Protein 3L0A (pdb70)

Solvent-accessible surface area: 15229 Å² total

CATH classification: 3.90.320.10

Secondary structure (DSSP, 8-state):
----TTTTTSHHHHHH--HHHHHHHH--TT---TTT--TTTTS--PPP-HHHHHHHHHHHHHHT-HHHHHHH-GGGB-TTSSBPHHHHHHHHHHHHHHT-S------EES---EEETTEEE----EEETTTEEEEEE---SS--EEETTTEEE-HHHHTTHHHHHHHHHHHHHHHHS----EEEEEE--SSS--EEEEEE-HHHHHHHH-----HHHHHHTTSSPPP--S-SHHHHHH----S------STT-

Nearest PDB structures (foldseek):
  3l0a-assembly1_A  TM=1.003E+00  e=9.470E-47  Agathobacter rectalis ATCC 33656
  3h4r-assembly1_A  TM=6.879E-01  e=2.471E-06  Escherichia coli K-12
  6y0c-assembly1_A  TM=1.688E-01  e=2.407E+00  Influenza C virus (C/Johannesburg/1/66)
  7vm2-assembly1_C  TM=2.688E-01  e=4.372E+00  Rattus norvegicus

Sequence (253 aa):
GQLTSEENYYSQEANKEYSVSGYKDFAGTYGKPCEFYGEKLNGRWEDEKSTALLVGSYVDSYFEGSLDQFKKDNPEIFTQKGEELKANFKQAEEIIARIERDEYFKYSGQKQVITGEELFGAKWKIKDSYIPGVAIVDLKVASITDLKWVKDIGYLDFVRYWGYDIQGAVYQEIVRQNTGEKLPFFIAGATKQTEPDIRIIHVTDNYLQEALHVENPRILRRVKNGEVEPDRCELCDCCRHNRVLKKPISIDLTAGI

InterPro domains:
  IPR011604 PD-(D/E)XK endonuclease-like domain superfamily [G3DSA:3.90.320.10] (1-265)
  IPR024432 Putative exodeoxyribonuclease 8, PDDEXK-like domain [PF12684] (19-249)

Organism: Agathobacter rectalis (strain ATCC 33656 / DSM 3377 / JCM 17463 / KCTC 5835 / VPI 0990) (NCBI:txid515619)

Foldseek 3Di:
DDDDPVPCPPLVVVLQAELVLLCQQVNFLVGYFLVSNVVSVVNDDDDDDLQVLLVVCLLCVVLVNNVVSCVVCVVQADPVGHGDVSNVLSVVQVVLCVVDPVLVLPADAFDKWADPLHHIYMDTGHDHPQEEDEAEHEADQPDWDQGPPPGTDGPCRRRVVLQVQLVVQVRCCVVPVHRYWYWYFYWYSPPNIDTDIDTDDVVSNVVNSVSNPVVSVCSSVVNDPIGGPCPDPVNVVPDDDDDDDDVVVPPPD

B-factor: mean 26.64, std 9.28, range [2.0, 103.25]

Structure (mmCIF, N/CA/C/O backbone):
data_3L0A
#
_entry.id   3L0A
#
_cell.length_a   88.248
_cell.length_b   88.248
_cell.length_c   69.350
_cell.angle_alpha   90.000
_cell.angle_beta   90.000
_cell.angle_gamma   120.000
#
_symmetry.space_group_name_H-M   'P 63'
#
loop_
_entity.id
_entity.type
_entity.pdbx_description
1 polymer 'Putative exonuclease'
2 non-polymer 'ZINC ION'
3 non-polymer 2-AMINO-2-HYDROXYMETHYL-PROPANE-1,3-DIOL
4 non-polymer 2-{2-[2-(2-{2-[2-(2-ETHOXY-ETHOXY)-ETHOXY]-ETHOXY}-ETHOXY)-ETHOXY]-ETHOXY}-ETHANOL
5 water water
#
loop_
_atom_site.group_PDB
_atom_site.id
_atom_site.type_symbol
_atom_site.label_atom_id
_atom_site.label_alt_id
_atom_site.label_comp_id
_atom_site.label_asym_id
_atom_site.label_entity_id
_atom_site.label_seq_id
_atom_site.pdbx_PDB_ins_code
_atom_site.Cartn_x
_atom_site.Cartn_y
_atom_site.Cartn_z
_atom_site.occupancy
_atom_site.B_iso_or_equiv
_atom_site.auth_seq_id
_atom_site.auth_comp_id
_atom_site.auth_asym_id
_atom_site.auth_atom_id
_atom_site.pdbx_PDB_model_num
ATOM 1 N N . GLY A 1 1 ? 10.835 2.703 39.396 1.00 36.64 0 GLY A N 1
ATOM 2 C CA . GLY A 1 1 ? 11.241 4.132 39.581 1.00 36.98 0 GLY A CA 1
ATOM 3 C C . GLY A 1 1 ? 11.513 4.836 38.257 1.00 36.83 0 GLY A C 1
ATOM 4 O O . GLY A 1 1 ? 12.399 4.417 37.500 1.00 37.07 0 GLY A O 1
ATOM 13 N N . GLN A 1 3 ? 12.846 7.178 35.386 1.00 35.11 2 GLN A N 1
ATOM 14 C CA . GLN A 1 3 ? 14.128 7.851 35.142 1.00 34.78 2 GLN A CA 1
ATOM 15 C C . GLN A 1 3 ? 13.814 9.245 34.621 1.00 34.23 2 GLN A C 1
ATOM 16 O O . GLN A 1 3 ? 13.258 9.384 33.527 1.00 35.08 2 GLN A O 1
ATOM 18 N N . LEU A 1 4 ? 14.113 10.285 35.398 1.00 32.98 3 LEU A N 1
ATOM 19 C CA . LEU A 1 4 ? 13.725 11.633 34.981 1.00 31.71 3 LEU A CA 1
ATOM 20 C C . LEU A 1 4 ? 14.730 12.215 33.993 1.00 31.78 3 LEU A C 1
ATOM 21 O O . LEU A 1 4 ? 15.934 11.960 34.077 1.00 31.22 3 LEU A O 1
ATOM 26 N N . THR A 1 5 ? 14.211 13.045 33.092 1.00 31.98 4 THR A N 1
ATOM 27 C CA . THR A 1 5 ? 15.019 13.762 32.099 1.00 31.90 4 THR A CA 1
ATOM 28 C C . THR A 1 5 ? 14.616 15.235 31.992 1.00 31.64 4 THR A C 1
ATOM 29 O O . THR A 1 5 ? 13.564 15.660 32.490 1.00 31.23 4 THR A O 1
ATOM 33 N N . SER A 1 6 ? 15.460 16.005 31.320 1.00 31.28 5 SER A N 1
ATOM 34 C CA . SER A 1 6 ? 15.138 17.374 30.992 1.00 31.47 5 SER A CA 1
ATOM 35 C C . SER A 1 6 ? 13.791 17.488 30.288 1.00 30.49 5 SER A C 1
ATOM 36 O O . SER A 1 6 ? 13.054 18.414 30.571 1.00 30.44 5 SER A O 1
ATOM 39 N N . GLU A 1 7 ? 13.484 16.550 29.383 1.00 29.88 6 GLU A N 1
ATOM 40 C CA A GLU A 1 7 ? 12.265 16.626 28.564 0.50 29.44 6 GLU A CA 1
ATOM 41 C CA B GLU A 1 7 ? 12.276 16.645 28.566 0.50 29.55 6 GLU A CA 1
ATOM 42 C C . GLU A 1 7 ? 11.039 16.373 29.429 1.00 29.18 6 GLU A C 1
ATOM 43 O O . GLU A 1 7 ? 10.000 17.039 29.254 1.00 29.34 6 GLU A O 1
ATOM 54 N N . ASN A 1 8 ? 11.169 15.435 30.376 1.00 28.21 7 ASN A N 1
ATOM 55 C CA . ASN A 1 8 ? 10.037 14.952 31.198 1.00 27.65 7 ASN A CA 1
ATOM 56 C C . ASN A 1 8 ? 9.950 15.377 32.688 1.00 27.01 7 ASN A C 1
ATOM 57 O O . ASN A 1 8 ? 9.026 14.953 33.400 1.00 26.30 7 ASN A O 1
ATOM 62 N N . TYR A 1 9 ? 10.894 16.199 33.152 1.00 26.28 8 TYR A N 1
ATOM 63 C CA . TYR A 1 9 ? 10.959 16.602 34.568 1.00 25.57 8 TYR A CA 1
ATOM 64 C C . TYR A 1 9 ? 9.648 17.189 35.095 1.00 25.85 8 TYR A C 1
ATOM 65 O O . TYR A 1 9 ? 9.251 16.913 36.227 1.00 25.56 8 TYR A O 1
ATOM 74 N N . TYR A 1 10 ? 9.007 18.012 34.274 1.00 26.05 9 TYR A N 1
ATOM 75 C CA . TYR A 1 10 ? 7.800 18.736 34.678 1.00 26.42 9 TYR A CA 1
ATOM 76 C C . TYR A 1 10 ? 6.535 17.996 34.239 1.00 27.17 9 TYR A C 1
ATOM 77 O O . TYR A 1 10 ? 5.439 18.518 34.383 1.00 26.96 9 TYR A O 1
ATOM 86 N N . SER A 1 11 ? 6.675 16.759 33.758 1.00 27.90 10 SER A N 1
ATOM 87 C CA . SER A 1 11 ? 5.536 16.028 33.221 1.00 28.24 10 SER A CA 1
ATOM 88 C C . SER A 1 11 ? 4.534 15.704 34.310 1.00 28.85 10 SER A C 1
ATOM 89 O O . SER A 1 11 ? 4.868 15.699 35.489 1.00 28.22 10 SER A O 1
ATOM 92 N N . GLN A 1 12 ? 3.295 15.451 33.896 1.00 30.02 11 GLN A N 1
ATOM 93 C CA . GLN A 1 12 ? 2.226 15.041 34.818 1.00 30.99 11 GLN A CA 1
ATOM 94 C C . GLN A 1 12 ? 2.616 13.813 35.615 1.00 31.10 11 GLN A C 1
ATOM 95 O O . GLN A 1 12 ? 2.423 13.805 36.827 1.00 30.63 11 GLN A O 1
ATOM 101 N N . GLU A 1 13 ? 3.163 12.799 34.929 1.00 31.71 12 GLU A N 1
ATOM 102 C CA . GLU A 1 13 ? 3.648 11.566 35.587 1.00 32.89 12 GLU A CA 1
ATOM 103 C C . GLU A 1 13 ? 4.926 11.788 36.389 1.00 32.53 12 GLU A C 1
ATOM 104 O O . GLU A 1 13 ? 5.148 11.093 37.374 1.00 33.06 12 GLU A O 1
ATOM 110 N N . ALA A 1 14 ? 5.765 12.740 35.994 1.00 31.98 13 ALA A N 1
ATOM 111 C CA . ALA A 1 14 ? 6.918 13.071 36.832 1.00 31.62 13 ALA A CA 1
ATOM 112 C C . ALA A 1 14 ? 6.429 13.660 38.175 1.00 31.17 13 ALA A C 1
ATOM 113 O O . ALA A 1 14 ? 6.994 13.372 39.234 1.00 31.39 13 ALA A O 1
ATOM 115 N N . ASN A 1 15 ? 5.351 14.434 38.137 1.00 30.77 14 ASN A N 1
ATOM 116 C CA . ASN A 1 15 ? 4.840 15.111 39.342 1.00 30.76 14 ASN A CA 1
ATOM 117 C C . ASN A 1 15 ? 3.989 14.264 40.261 1.00 30.38 14 ASN A C 1
ATOM 118 O O . ASN A 1 15 ? 3.843 14.612 41.427 1.00 30.42 14 ASN A O 1
ATOM 123 N N . LYS A 1 16 ? 3.414 13.183 39.742 1.00 30.22 15 LYS A N 1
ATOM 124 C CA . LYS A 1 16 ? 2.682 12.242 40.569 1.00 30.23 15 LYS A CA 1
ATOM 125 C C . LYS A 1 16 ? 3.664 11.392 41.368 1.00 29.67 15 LYS A C 1
ATOM 126 O O . LYS A 1 16 ? 3.478 11.190 42.564 1.00 30.09 15 LYS A O 1
ATOM 132 N N . GLU A 1 17 ? 4.718 10.914 40.713 1.00 28.98 16 GLU A N 1
ATOM 133 C CA . GLU A 1 17 ? 5.736 10.063 41.369 1.00 28.57 16 GLU A CA 1
ATOM 134 C C . GLU A 1 17 ? 6.692 10.841 42.315 1.00 27.15 16 GLU A C 1
ATOM 135 O O . GLU A 1 17 ? 7.213 10.285 43.285 1.00 26.90 16 GLU A O 1
ATOM 141 N N . TYR A 1 18 ? 6.918 12.120 42.049 1.00 25.80 17 TYR A N 1
ATOM 142 C CA . TYR A 1 18 ? 7.878 12.867 42.837 1.00 24.78 17 TYR A CA 1
ATOM 143 C C . TYR A 1 18 ? 7.292 14.156 43.422 1.00 24.24 17 TYR A C 1
ATOM 144 O O . TYR A 1 18 ? 6.840 15.016 42.674 1.00 24.07 17 TYR A O 1
ATOM 161 N N . SER A 1 20 ? 7.944 17.815 44.916 1.00 21.61 19 SER A N 1
ATOM 162 C CA . SER A 1 20 ? 8.931 18.768 44.511 1.00 22.15 19 SER A CA 1
ATOM 163 C C . SER A 1 20 ? 8.759 19.998 45.373 1.00 22.11 19 SER A C 1
ATOM 164 O O . SER A 1 20 ? 7.738 20.156 46.064 1.00 22.01 19 SER A O 1
ATOM 167 N N . VAL A 1 21 ? 9.753 20.874 45.348 1.00 21.70 20 VAL A N 1
ATOM 168 C CA . VAL A 1 21 ? 9.638 22.081 46.137 1.00 22.25 20 VAL A CA 1
ATOM 169 C C . VAL A 1 21 ? 8.409 22.849 45.682 1.00 22.56 20 VAL A C 1
ATOM 170 O O . VAL A 1 21 ? 7.684 23.408 46.498 1.00 23.54 20 VAL A O 1
ATOM 174 N N . SER A 1 22 ? 8.195 22.887 44.366 1.00 23.41 21 SER A N 1
ATOM 175 C CA . SER A 1 22 ? 7.048 23.612 43.791 1.00 24.41 21 SER A CA 1
ATOM 176 C C . SER A 1 22 ? 5.742 22.924 44.159 1.00 23.85 21 SER A C 1
ATOM 177 O O . SER A 1 22 ? 4.824 23.586 44.602 1.00 24.02 21 SER A O 1
ATOM 180 N N . GLY A 1 23 ? 5.675 21.607 43.992 1.00 24.65 22 GLY A N 1
ATOM 181 C CA . GLY A 1 23 ? 4.554 20.802 44.530 1.00 25.20 22 GLY A CA 1
ATOM 182 C C . GLY A 1 23 ? 4.186 21.092 45.986 1.00 25.33 22 GLY A C 1
ATOM 183 O O . GLY A 1 23 ? 3.022 21.255 46.337 1.00 25.99 22 GLY A O 1
ATOM 184 N N . TYR A 1 24 ? 5.181 21.141 46.845 1.00 25.67 23 TYR A N 1
ATOM 185 C CA . TYR A 1 24 ? 4.936 21.343 48.249 1.00 26.07 23 TYR A CA 1
ATOM 186 C C . TYR A 1 24 ? 4.264 22.682 48.486 1.00 27.36 23 TYR A C 1
ATOM 187 O O . TYR A 1 24 ? 3.259 22.748 49.173 1.00 28.24 23 TYR A O 1
ATOM 196 N N . LYS A 1 25 ? 4.827 23.752 47.915 1.00 27.70 24 LYS A N 1
ATOM 197 C CA . LYS A 1 25 ? 4.271 25.074 48.077 1.00 27.82 24 LYS A CA 1
ATOM 198 C C . LYS A 1 25 ? 2.806 25.191 47.570 1.00 27.98 24 LYS A C 1
ATOM 199 O O . LYS A 1 25 ? 2.014 25.928 48.170 1.00 26.99 24 LYS A O 1
ATOM 205 N N . ASP A 1 26 ? 2.444 24.477 46.493 1.00 27.85 25 ASP A N 1
ATOM 206 C CA . ASP A 1 26 ? 1.039 24.465 46.024 1.00 28.06 25 ASP A CA 1
ATOM 207 C C . ASP A 1 26 ? 0.134 24.122 47.213 1.00 27.92 25 ASP A C 1
ATOM 208 O O . ASP A 1 26 ? -0.822 24.848 47.539 1.00 26.63 25 ASP A O 1
ATOM 213 N N . PHE A 1 27 ? 0.486 23.043 47.905 1.00 27.64 26 PHE A N 1
ATOM 214 C CA . PHE A 1 27 ? -0.255 22.648 49.080 1.00 28.03 26 PHE A CA 1
ATOM 215 C C . PHE A 1 27 ? -0.007 23.550 50.270 1.00 28.68 26 PHE A C 1
ATOM 216 O O . PHE A 1 27 ? -0.976 24.023 50.867 1.00 29.89 26 PHE A O 1
ATOM 224 N N . ALA A 1 28 ? 1.254 23.837 50.601 1.00 28.64 27 ALA A N 1
ATOM 225 C CA . ALA A 1 28 ? 1.568 24.453 51.907 1.00 29.14 27 ALA A CA 1
ATOM 226 C C . ALA A 1 28 ? 1.672 25.969 51.917 1.00 29.76 27 ALA A C 1
ATOM 227 O O . ALA A 1 28 ? 1.523 26.588 52.982 1.00 30.39 27 ALA A O 1
ATOM 229 N N . GLY A 1 29 ? 1.936 26.570 50.758 1.00 30.10 28 GLY A N 1
ATOM 230 C CA . GLY A 1 29 ? 1.938 28.031 50.621 1.00 30.06 28 GLY A CA 1
ATOM 231 C C . GLY A 1 29 ? 3.198 28.688 51.193 1.00 30.72 28 GLY A C 1
ATOM 232 O O . GLY A 1 29 ? 4.085 28.037 51.758 1.00 30.36 28 GLY A O 1
ATOM 233 N N . THR A 1 30 ? 3.264 30.003 51.059 1.00 30.22 29 THR A N 1
ATOM 234 C CA . THR A 1 30 ? 4.357 30.762 51.618 1.00 29.24 29 THR A CA 1
ATOM 235 C C . THR A 1 30 ? 3.711 31.987 52.254 1.00 29.89 29 THR A C 1
ATOM 236 O O . THR A 1 30 ? 2.503 32.170 52.117 1.00 29.64 29 THR A O 1
ATOM 240 N N . TYR A 1 31 ? 4.497 32.807 52.946 1.00 29.65 30 TYR A N 1
ATOM 241 C CA . TYR A 1 31 ? 3.997 34.074 53.437 1.00 30.29 30 TYR A CA 1
ATOM 242 C C . TYR A 1 31 ? 3.388 34.903 52.327 1.00 30.30 30 TYR A C 1
ATOM 243 O O . TYR A 1 31 ? 2.464 35.625 52.577 1.00 30.84 30 TYR A O 1
ATOM 252 N N . GLY A 1 32 ? 3.883 34.782 51.102 1.00 31.08 31 GLY A N 1
ATOM 253 C CA . GLY A 1 32 ? 3.388 35.571 49.966 1.00 31.26 31 GLY A CA 1
ATOM 254 C C . GLY A 1 32 ? 2.215 35.022 49.175 1.00 31.92 31 GLY A C 1
ATOM 255 O O . GLY A 1 32 ? 1.727 35.676 48.255 1.00 30.69 31 GLY A O 1
ATOM 256 N N . LYS A 1 33 ? 1.790 33.804 49.493 1.00 33.49 32 LYS A N 1
ATOM 257 C CA . LYS A 1 33 ? 0.749 33.117 48.735 1.00 34.58 32 LYS A CA 1
ATOM 258 C C . LYS A 1 33 ? 0.039 32.087 49.644 1.00 34.57 32 LYS A C 1
ATOM 259 O O . LYS A 1 33 ? 0.675 31.182 50.154 1.00 34.39 32 LYS A O 1
ATOM 273 N N . PRO A 1 35 ? -1.928 28.931 51.124 1.00 31.40 34 PRO A N 1
ATOM 274 C CA . PRO A 1 35 ? -2.007 27.553 50.647 1.00 30.22 34 PRO A CA 1
ATOM 275 C C . PRO A 1 35 ? -3.385 27.281 50.008 1.00 29.21 34 PRO A C 1
ATOM 276 O O . PRO A 1 35 ? -4.372 27.961 50.344 1.00 28.33 34 PRO A O 1
ATOM 280 N N . CYS A 1 36 ? -3.434 26.307 49.098 1.00 27.58 35 CYS A N 1
ATOM 281 C CA . CYS A 1 36 ? -4.695 25.816 48.542 1.00 26.74 35 CYS A CA 1
ATOM 282 C C . CYS A 1 36 ? -4.521 24.387 48.053 1.00 25.17 35 CYS A C 1
ATOM 283 O O . CYS A 1 36 ? -3.903 24.144 47.008 1.00 23.87 35 CYS A O 1
ATOM 286 N N . GLU A 1 37 ? -5.087 23.451 48.807 1.00 24.09 36 GLU A N 1
ATOM 287 C C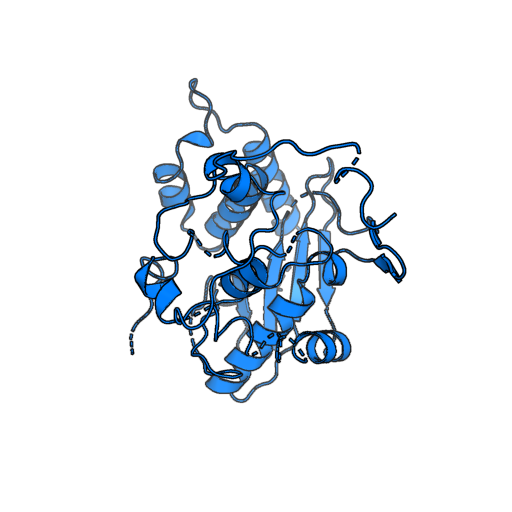A . GLU A 1 37 ? -4.933 22.011 48.535 1.00 23.51 36 GLU A CA 1
ATOM 288 C C . GLU A 1 37 ? -5.589 21.585 47.200 1.00 22.93 36 GLU A C 1
ATOM 289 O O . GLU A 1 37 ? -5.011 20.831 46.413 1.00 23.50 36 GLU A O 1
ATOM 295 N N . PHE A 1 38 ? -6.799 22.086 46.985 1.00 21.68 37 PHE A N 1
ATOM 296 C CA . PHE A 1 38 ? -7.565 21.899 45.766 1.00 21.43 37 PHE A CA 1
ATOM 297 C C . PHE A 1 38 ? -6.747 22.286 44.540 1.00 21.08 37 PHE A C 1
ATOM 298 O O . PHE A 1 38 ? -6.579 21.488 43.637 1.00 20.37 37 PHE A O 1
ATOM 306 N N . TYR A 1 39 ? -6.223 23.518 44.530 1.00 20.93 38 TYR A N 1
ATOM 307 C CA . TYR A 1 39 ? -5.355 23.979 43.452 1.00 20.81 38 TYR A CA 1
ATOM 308 C C . TYR A 1 39 ? -4.241 22.998 43.164 1.00 20.81 38 TYR A C 1
ATOM 309 O O . TYR A 1 39 ? -3.931 22.704 42.005 1.00 19.81 38 TYR A O 1
ATOM 318 N N . GLY A 1 40 ? -3.662 22.469 44.232 1.00 20.69 39 GLY A N 1
ATOM 319 C CA . GLY A 1 40 ? -2.595 21.514 44.109 1.00 20.77 39 GLY A CA 1
ATOM 320 C C . GLY A 1 40 ? -3.003 20.189 43.493 1.00 20.89 39 GLY A C 1
ATOM 321 O O . GLY A 1 40 ? -2.189 19.546 42.798 1.00 18.73 39 GLY A O 1
ATOM 330 N N . GLU A 1 42 ? -5.897 19.807 41.531 1.00 23.32 41 GLU A N 1
ATOM 331 C CA . GLU A 1 42 ? -6.267 20.102 40.155 1.00 24.18 41 GLU A CA 1
ATOM 332 C C . GLU A 1 42 ? -5.058 20.237 39.193 1.00 25.53 41 GLU A C 1
ATOM 333 O O . GLU A 1 42 ? -5.140 19.822 38.030 1.00 25.43 41 GLU A O 1
ATOM 339 N N . LYS A 1 43 ? -3.936 20.781 39.666 1.00 27.07 42 LYS A N 1
ATOM 340 C CA . LYS A 1 43 ? -2.691 20.809 38.860 1.00 28.34 42 LYS A CA 1
ATOM 341 C C . LYS A 1 43 ? -2.143 19.408 38.558 1.00 28.74 42 LYS A C 1
ATOM 342 O O . LYS A 1 43 ? -1.672 19.153 37.440 1.00 27.93 42 LYS A O 1
ATOM 348 N N . LEU A 1 44 ? -2.193 18.526 39.560 1.00 29.41 43 LEU A N 1
ATOM 349 C CA . LEU A 1 44 ? -1.752 17.139 39.424 1.00 30.48 43 LEU A CA 1
ATOM 350 C C . LEU A 1 44 ? -2.590 16.347 38.424 1.00 31.24 43 LEU A C 1
ATOM 351 O O . LEU A 1 44 ? -2.027 15.713 37.538 1.00 31.42 43 LEU A O 1
ATOM 356 N N . ASN A 1 45 ? -3.922 16.372 38.601 1.00 32.47 44 ASN A N 1
ATOM 357 C CA . ASN A 1 45 ? -4.906 15.763 37.667 1.00 33.56 44 ASN A CA 1
ATOM 358 C C . ASN A 1 45 ? -4.752 16.230 36.223 1.00 33.72 44 ASN A C 1
ATOM 359 O O . ASN A 1 45 ? -5.180 15.542 35.297 1.00 33.65 44 ASN A O 1
ATOM 364 N N . GLY A 1 46 ? -4.214 17.436 36.044 1.00 34.19 45 GLY A N 1
ATOM 365 C CA . GLY A 1 46 ? -4.175 18.077 34.731 1.00 34.63 45 GLY A CA 1
ATOM 366 C C . GLY A 1 46 ? -5.468 18.788 34.357 1.00 35.06 45 GLY A C 1
ATOM 367 O O . GLY A 1 46 ? -5.732 19.012 33.188 1.00 35.07 45 GLY A O 1
ATOM 368 N N . ARG A 1 47 ? -6.276 19.157 35.345 1.00 35.80 46 ARG A N 1
ATOM 369 C CA . ARG A 1 47 ? -7.542 19.852 35.075 1.00 36.72 46 ARG A CA 1
ATOM 370 C C . ARG A 1 47 ? -7.434 21.357 35.277 1.00 36.62 46 ARG A C 1
ATOM 371 O O . ARG A 1 47 ? -8.388 22.087 35.007 1.00 36.82 46 ARG A O 1
ATOM 379 N N . TRP A 1 48 ? -6.273 21.801 35.760 1.00 36.49 47 TRP A N 1
ATOM 380 C CA . TRP A 1 48 ? -5.944 23.205 35.872 1.00 36.43 47 TRP A CA 1
ATOM 381 C C . TRP A 1 48 ? -4.487 23.400 35.448 1.00 37.65 47 TRP A C 1
ATOM 382 O O . TRP A 1 48 ? -3.603 22.816 36.089 1.00 38.13 47 TRP A O 1
ATOM 393 N N . GLU A 1 49 ? -4.247 24.161 34.363 1.00 38.78 48 GLU A N 1
ATOM 394 C CA . GLU A 1 49 ? -2.893 24.692 34.020 1.00 40.14 48 GLU A CA 1
ATOM 395 C C . GLU A 1 49 ? -2.920 26.215 34.195 1.00 41.41 48 GLU A C 1
ATOM 396 O O . GLU A 1 49 ? -3.856 26.867 33.748 1.00 41.43 48 GLU A O 1
ATOM 398 N N . ASP A 1 50 ? -1.911 26.775 34.863 1.00 42.91 49 ASP A N 1
ATOM 399 C CA . ASP A 1 50 ? -1.831 28.222 35.081 1.00 44.32 49 ASP A CA 1
ATOM 400 C C . ASP A 1 50 ? -1.604 28.956 33.766 1.00 44.94 49 ASP A C 1
ATOM 401 O O . ASP A 1 50 ? -0.868 28.462 32.887 1.00 45.29 49 ASP A O 1
ATOM 406 N N . GLU A 1 51 ? -2.227 30.133 33.653 1.00 45.53 50 GLU A N 1
ATOM 407 C CA . GLU A 1 51 ? -1.847 31.137 32.642 1.00 45.43 50 GLU A CA 1
ATOM 408 C C . GLU A 1 51 ? -0.391 31.516 32.954 1.00 45.15 50 GLU A C 1
ATOM 409 O O . GLU A 1 51 ? -0.106 31.985 34.079 1.00 44.39 50 GLU A O 1
ATOM 411 N N . LYS A 1 52 ? 0.511 31.242 31.989 1.00 44.63 51 LYS A N 1
ATOM 412 C CA . LYS A 1 52 ? 1.964 31.523 32.118 1.00 44.24 51 LYS A CA 1
ATOM 413 C C . LYS A 1 52 ? 2.173 33.028 32.379 1.00 43.50 51 LYS A C 1
ATOM 414 O O . LYS A 1 52 ? 1.466 33.865 31.777 1.00 44.00 51 LYS A O 1
ATOM 416 N N . SER A 1 53 ? 3.067 33.361 33.314 1.00 42.12 52 SER A N 1
ATOM 417 C CA . SER A 1 53 ? 3.223 34.750 33.783 1.00 41.23 52 SER A CA 1
ATOM 418 C C . SER A 1 53 ? 4.473 35.432 33.236 1.00 40.14 52 SER A C 1
ATOM 419 O O . SER A 1 53 ? 5.480 34.764 33.059 1.00 41.01 52 SER A O 1
ATOM 422 N N . THR A 1 54 ? 4.405 36.747 33.009 1.00 38.60 53 THR A N 1
ATOM 423 C CA . THR A 1 54 ? 5.526 37.537 32.497 1.00 38.09 53 THR A CA 1
ATOM 424 C C . THR A 1 54 ? 6.771 37.304 33.364 1.00 37.08 53 THR A C 1
ATOM 425 O O . THR A 1 54 ? 7.837 37.060 32.833 1.00 37.16 53 THR A O 1
ATOM 429 N N . ALA A 1 55 ? 6.589 37.304 34.690 1.00 36.36 54 ALA A N 1
ATOM 430 C CA . ALA A 1 55 ? 7.675 37.157 35.659 1.00 35.72 54 ALA A CA 1
ATOM 431 C C . ALA A 1 55 ? 8.388 35.825 35.518 1.00 34.70 54 ALA A C 1
ATOM 432 O O . ALA A 1 55 ? 9.593 35.782 35.529 1.00 34.76 54 ALA A O 1
ATOM 434 N N . LEU A 1 56 ? 7.617 34.753 35.386 1.00 33.73 55 LEU A N 1
ATOM 435 C CA . LEU A 1 56 ? 8.150 33.391 35.255 1.00 33.29 55 LEU A CA 1
ATOM 436 C C . LEU A 1 56 ? 8.862 33.202 33.918 1.00 31.73 55 LEU A C 1
ATOM 437 O O . LEU A 1 56 ? 9.974 32.630 33.846 1.00 31.73 55 LEU A O 1
ATOM 442 N N . LEU A 1 57 ? 8.221 33.713 32.872 1.00 29.63 56 LEU A N 1
ATOM 443 C CA . LEU A 1 57 ? 8.792 33.693 31.555 1.00 28.25 56 LEU A CA 1
ATOM 444 C C . LEU A 1 57 ? 10.105 34.489 31.477 1.00 27.53 56 LEU A C 1
ATOM 445 O O . LEU A 1 57 ? 11.060 33.965 30.928 1.00 27.25 56 LEU A O 1
ATOM 450 N N . VAL A 1 58 ? 10.168 35.712 32.018 1.00 26.54 57 VAL A N 1
ATOM 451 C CA . VAL A 1 58 ? 11.464 36.385 32.116 1.00 26.71 57 VAL A CA 1
ATOM 452 C C . VAL A 1 58 ? 12.501 35.457 32.753 1.00 26.93 57 VAL A C 1
ATOM 453 O O . VAL A 1 58 ? 13.497 35.132 32.147 1.00 27.64 57 VAL A O 1
ATOM 457 N N . GLY A 1 59 ? 12.228 34.983 33.957 1.00 27.11 58 GLY A N 1
ATOM 458 C CA . GLY A 1 59 ? 13.114 34.077 34.654 1.00 26.29 58 GLY A CA 1
ATOM 459 C C . GLY A 1 59 ? 13.518 32.837 33.898 1.00 26.69 58 GLY A C 1
ATOM 460 O O . GLY A 1 59 ? 14.693 32.466 33.982 1.00 27.23 58 GLY A O 1
ATOM 461 N N . SER A 1 60 ? 12.603 32.174 33.177 1.00 26.75 59 SER A N 1
ATOM 462 C CA . SER A 1 60 ? 13.005 30.994 32.365 1.00 27.58 59 SER A CA 1
ATOM 463 C C . SER A 1 60 ? 13.896 31.383 31.129 1.00 27.31 59 SER A C 1
ATOM 464 O O . SER A 1 60 ? 14.736 30.574 30.636 1.00 26.43 59 SER A O 1
ATOM 467 N N . TYR A 1 61 ? 13.718 32.607 30.645 1.00 26.53 60 TYR A N 1
ATOM 468 C CA . TYR A 1 61 ? 14.467 33.085 29.488 1.00 25.99 60 TYR A CA 1
ATOM 469 C C . TYR A 1 61 ? 15.926 33.132 29.876 1.00 25.88 60 TYR A C 1
ATOM 470 O O . TYR A 1 61 ? 16.798 32.681 29.127 1.00 25.62 60 TYR A O 1
ATOM 479 N N . VAL A 1 62 ? 16.156 33.661 31.070 1.00 25.85 61 VAL A N 1
ATOM 480 C CA . VAL A 1 62 ? 17.475 33.786 31.619 1.00 25.47 61 VAL A CA 1
ATOM 481 C C . VAL A 1 62 ? 18.065 32.429 31.953 1.00 26.01 61 VAL A C 1
ATOM 482 O O . VAL A 1 62 ? 19.251 32.195 31.640 1.00 24.86 61 VAL A O 1
ATOM 486 N N . ASP A 1 63 ? 17.281 31.520 32.548 1.00 25.59 62 ASP A N 1
ATOM 487 C CA . ASP A 1 63 ? 17.783 30.126 32.768 1.00 26.19 62 ASP A CA 1
ATOM 488 C C . ASP A 1 63 ? 18.249 29.533 31.459 1.00 26.09 62 ASP A C 1
ATOM 489 O O . ASP A 1 63 ? 19.334 28.941 31.328 1.00 26.75 62 ASP A O 1
ATOM 494 N N . SER A 1 64 ? 17.385 29.673 30.470 1.00 25.98 63 SER A N 1
ATOM 495 C CA . SER A 1 64 ? 17.671 29.127 29.184 1.00 25.76 63 SER A CA 1
ATOM 496 C C . SER A 1 64 ? 18.935 29.715 28.543 1.00 24.66 63 SER A C 1
ATOM 497 O O . SER A 1 64 ? 19.664 28.989 27.859 1.00 24.08 63 SER A O 1
ATOM 500 N N . TYR A 1 65 ? 19.189 31.010 28.749 1.00 23.44 64 TYR A N 1
ATOM 501 C CA . TYR A 1 65 ? 20.447 31.614 28.254 1.00 22.47 64 TYR A CA 1
ATOM 502 C C . TYR A 1 65 ? 21.643 30.857 28.842 1.00 22.99 64 TYR A C 1
ATOM 503 O O . TYR A 1 65 ? 22.519 30.421 28.083 1.00 23.33 64 TYR A O 1
ATOM 512 N N . PHE A 1 66 ? 21.660 30.641 30.159 1.00 22.95 65 PHE A N 1
ATOM 513 C CA . PHE A 1 66 ? 22.823 29.999 30.782 1.00 23.62 65 PHE A CA 1
ATOM 514 C C . PHE A 1 66 ? 23.003 28.512 30.464 1.00 24.24 65 PHE A C 1
ATOM 515 O O . PHE A 1 66 ? 24.145 28.024 30.473 1.00 23.64 65 PHE A O 1
ATOM 523 N N . GLU A 1 67 ? 21.902 27.817 30.147 1.00 24.26 66 GLU A N 1
ATOM 524 C CA . GLU A 1 67 ? 21.916 26.381 29.769 1.00 24.27 66 GLU A CA 1
ATOM 525 C C . GLU A 1 67 ? 22.268 26.172 28.297 1.00 24.69 66 GLU A C 1
ATOM 526 O O . GLU A 1 67 ? 22.647 25.053 27.902 1.00 25.37 66 GLU A O 1
ATOM 532 N N . GLY A 1 68 ? 22.173 27.232 27.482 1.00 24.60 67 GLY A N 1
ATOM 533 C CA . GLY A 1 68 ? 22.433 27.125 26.033 1.00 24.35 67 GLY A CA 1
ATOM 534 C C . GLY A 1 68 ? 21.276 26.445 25.321 1.00 24.70 67 GLY A C 1
ATOM 535 O O . GLY A 1 68 ? 21.465 25.679 24.374 1.00 24.75 67 GLY A O 1
ATOM 536 N N . SER A 1 69 ? 20.080 26.733 25.805 1.00 24.12 68 SER A N 1
ATOM 537 C CA . SER A 1 69 ? 18.854 26.167 25.278 1.00 24.76 68 SER A CA 1
ATOM 538 C C . SER A 1 69 ? 17.884 27.300 24.901 1.00 24.63 68 SER A C 1
ATOM 539 O O . SER A 1 69 ? 16.676 27.109 24.941 1.00 24.72 68 SER A O 1
ATOM 542 N N . LEU A 1 70 ? 18.424 28.476 24.568 1.00 24.81 69 LEU A N 1
ATOM 543 C CA . LEU A 1 70 ? 17.619 29.663 24.313 1.00 24.24 69 LEU A CA 1
ATOM 544 C C . LEU A 1 70 ? 16.858 29.561 23.000 1.00 24.90 69 LEU A C 1
ATOM 545 O O . LEU A 1 70 ? 15.714 30.026 22.917 1.00 23.90 69 LEU A O 1
ATOM 550 N N . ASP A 1 71 ? 17.478 28.971 21.974 1.00 25.66 70 ASP A N 1
ATOM 551 C CA . ASP A 1 71 ? 16.818 28.862 20.655 1.00 26.70 70 ASP A CA 1
ATOM 552 C C . ASP A 1 71 ? 15.511 28.116 20.804 1.00 27.18 70 ASP A C 1
ATOM 553 O O . ASP A 1 71 ? 14.494 28.510 20.223 1.00 27.18 70 ASP A O 1
ATOM 558 N N . GLN A 1 72 ? 15.560 27.022 21.564 1.00 27.85 71 GLN A N 1
ATOM 559 C CA . GLN A 1 72 ? 14.410 26.168 21.745 1.00 27.94 71 GLN A CA 1
ATOM 560 C C . GLN A 1 72 ? 13.436 26.789 22.695 1.00 27.31 71 GLN A C 1
ATOM 561 O O . GLN A 1 72 ? 12.243 26.622 22.510 1.00 28.09 71 GLN A O 1
ATOM 567 N N . PHE A 1 73 ? 13.907 27.526 23.694 1.00 26.63 72 PHE A N 1
ATOM 568 C CA . PHE A 1 73 ? 12.955 28.260 24.536 1.00 26.06 72 PHE A CA 1
ATOM 569 C C . PHE A 1 73 ? 12.079 29.224 23.710 1.00 25.98 72 PHE A C 1
ATOM 570 O O . PHE A 1 73 ? 10.838 29.325 23.894 1.00 25.33 72 PHE A O 1
ATOM 578 N N . LYS A 1 74 ? 12.733 29.945 22.809 1.00 25.32 73 LYS A N 1
ATOM 579 C CA . LYS A 1 74 ? 12.044 30.921 22.005 1.00 25.42 73 LYS A CA 1
ATOM 580 C C . LYS A 1 74 ? 11.028 30.246 21.087 1.00 25.83 73 LYS A C 1
ATOM 581 O O . LYS A 1 74 ? 9.924 30.739 20.903 1.00 25.80 73 LYS A O 1
ATOM 587 N N . LYS A 1 75 ? 11.415 29.111 20.520 1.00 26.38 74 LYS A N 1
ATOM 588 C CA . LYS A 1 75 ? 10.516 28.324 19.696 1.00 26.85 74 LYS A CA 1
ATOM 589 C C . LYS A 1 75 ? 9.285 27.863 20.484 1.00 26.76 74 LYS A C 1
ATOM 590 O O . LYS A 1 75 ? 8.158 27.952 19.980 1.00 27.65 74 LYS A O 1
ATOM 596 N N . ASP A 1 76 ? 9.478 27.429 21.726 1.00 26.44 75 ASP A N 1
ATOM 597 C CA . ASP A 1 76 ? 8.365 26.868 22.505 1.00 26.22 75 ASP A CA 1
ATOM 598 C C . ASP A 1 76 ? 7.454 27.917 23.123 1.00 25.73 75 ASP A C 1
ATOM 599 O O . ASP A 1 76 ? 6.393 27.552 23.629 1.00 25.30 75 ASP A O 1
ATOM 604 N N . ASN A 1 77 ? 7.891 29.180 23.137 1.00 25.97 76 ASN A N 1
ATOM 605 C CA . ASN A 1 77 ? 7.194 30.304 23.804 1.00 26.15 76 ASN A CA 1
ATOM 606 C C . ASN A 1 77 ? 7.049 31.573 22.906 1.00 26.68 76 ASN A C 1
ATOM 607 O O . ASN A 1 77 ? 7.519 32.685 23.255 1.00 26.90 76 ASN A O 1
ATOM 612 N N . PRO A 1 78 ? 6.391 31.432 21.748 1.00 27.09 77 PRO A N 1
ATOM 613 C CA . PRO A 1 78 ? 6.209 32.540 20.779 1.00 27.71 77 PRO A CA 1
ATOM 614 C C . PRO A 1 78 ? 5.538 33.792 21.319 1.00 28.13 77 PRO A C 1
ATOM 615 O O . PRO A 1 78 ? 5.562 34.840 20.680 1.00 27.80 77 PRO A O 1
ATOM 619 N N . GLU A 1 79 ? 4.918 33.673 22.480 1.00 29.37 78 GLU A N 1
ATOM 620 C CA . GLU A 1 79 ? 4.186 34.801 23.081 1.00 30.75 78 GLU A CA 1
ATOM 621 C C . GLU A 1 79 ? 5.111 35.845 23.730 1.00 29.55 78 GLU A C 1
ATOM 622 O O . GLU A 1 79 ? 4.634 36.901 24.136 1.00 30.14 78 GLU A O 1
ATOM 628 N N . ILE A 1 80 ? 6.421 35.579 23.766 1.00 28.60 79 ILE A N 1
ATOM 629 C CA . ILE A 1 80 ? 7.389 36.562 24.225 1.00 27.41 79 ILE A CA 1
ATOM 630 C C . ILE A 1 80 ? 7.740 37.611 23.155 1.00 27.33 79 ILE A C 1
ATOM 631 O O . ILE A 1 80 ? 8.459 38.586 23.462 1.00 27.26 79 ILE A O 1
ATOM 636 N N . PHE A 1 81 ? 7.271 37.424 21.915 1.00 26.94 80 PHE A N 1
ATOM 637 C CA . PHE A 1 81 ? 7.506 38.388 20.820 1.00 27.46 80 PHE A CA 1
ATOM 638 C C . PHE A 1 81 ? 6.235 39.108 20.422 1.00 28.44 80 PHE A C 1
ATOM 639 O O . PHE A 1 81 ? 5.159 38.524 20.458 1.00 27.35 80 PHE A O 1
ATOM 647 N N . THR A 1 82 ? 6.400 40.359 19.988 1.00 30.27 81 THR A N 1
ATOM 648 C CA . THR A 1 82 ? 5.316 41.140 19.440 1.00 32.06 81 THR A CA 1
ATOM 649 C C . THR A 1 82 ? 4.931 40.517 18.115 1.00 33.69 81 THR A C 1
ATOM 650 O O . THR A 1 82 ? 5.672 39.703 17.542 1.00 33.87 81 THR A O 1
ATOM 654 N N . GLN A 1 83 ? 3.747 40.878 17.651 1.00 35.64 82 GLN A N 1
ATOM 655 C CA . GLN A 1 83 ? 3.257 40.409 16.371 1.00 36.98 82 GLN A CA 1
ATOM 656 C C . GLN A 1 83 ? 4.185 40.931 15.260 1.00 37.25 82 GLN A C 1
ATOM 657 O O . GLN A 1 83 ? 4.355 40.273 14.218 1.00 38.00 82 GLN A O 1
ATOM 663 N N . LYS A 1 84 ? 4.828 42.079 15.483 1.00 37.01 83 LYS A N 1
ATOM 664 C CA . LYS A 1 84 ? 5.686 42.661 14.460 1.00 36.53 83 LYS A CA 1
ATOM 665 C C . LYS A 1 84 ? 7.021 41.921 14.346 1.00 36.15 83 LYS A C 1
ATOM 666 O O . LYS A 1 84 ? 7.726 42.103 13.356 1.00 36.67 83 LYS A O 1
ATOM 668 N N . GLY A 1 85 ? 7.354 41.088 15.346 1.00 35.28 84 GLY A N 1
ATOM 669 C CA . GLY A 1 85 ? 8.568 40.241 15.343 1.00 33.80 84 GLY A CA 1
ATOM 670 C C . GLY A 1 85 ? 9.597 40.487 16.455 1.00 32.86 84 GLY A C 1
ATOM 671 O O . GLY A 1 85 ? 10.474 39.635 16.705 1.00 32.10 84 GLY A O 1
ATOM 672 N N . GLU A 1 86 ? 9.498 41.636 17.131 1.00 31.87 85 GLU A N 1
ATOM 673 C CA A GLU A 1 86 ? 10.493 42.033 18.138 0.50 31.34 85 GLU A CA 1
ATOM 674 C CA B GLU A 1 86 ? 10.490 42.040 18.139 0.50 31.50 85 GLU A CA 1
ATOM 675 C C . GLU A 1 86 ? 10.151 41.503 19.530 1.00 30.53 85 GLU A C 1
ATOM 676 O O . GLU A 1 86 ? 8.980 41.309 19.864 1.00 31.37 85 GLU A O 1
ATOM 687 N N . LEU A 1 87 ? 11.187 41.258 20.330 1.00 29.52 86 LEU A N 1
ATOM 688 C CA . LEU A 1 87 ? 11.043 40.824 21.728 1.00 27.74 86 LEU A CA 1
ATOM 689 C C . LEU A 1 87 ? 10.288 41.904 22.475 1.00 26.79 86 LEU A C 1
ATOM 690 O O . LEU A 1 87 ? 10.552 43.112 22.330 1.00 26.93 86 LEU A O 1
ATOM 695 N N . LYS A 1 88 ? 9.327 41.468 23.262 1.00 26.64 87 LYS A N 1
ATOM 696 C CA . LYS A 1 88 ? 8.576 42.397 24.084 1.00 26.61 87 LYS A CA 1
ATOM 697 C C . LYS A 1 88 ? 9.552 43.006 25.107 1.00 27.02 87 LYS A C 1
ATOM 698 O O . LYS A 1 88 ? 10.616 42.429 25.382 1.00 26.12 87 LYS A O 1
ATOM 704 N N . ALA A 1 89 ? 9.199 44.169 25.652 1.00 27.05 88 ALA A N 1
ATOM 705 C CA . ALA A 1 89 ? 10.142 44.984 26.458 1.00 26.65 88 ALA A CA 1
ATOM 706 C C . ALA A 1 89 ? 10.717 44.243 27.675 1.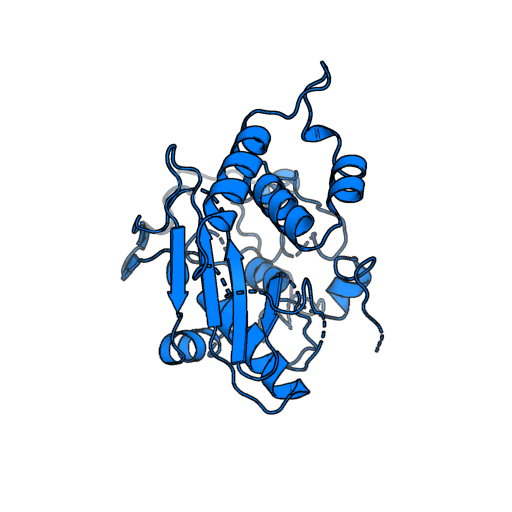00 25.88 88 ALA A C 1
ATOM 707 O O . ALA A 1 89 ? 11.875 44.469 28.059 1.00 25.05 88 ALA A O 1
ATOM 709 N N . ASN A 1 90 ? 9.911 43.362 28.268 1.00 24.87 89 ASN A N 1
ATOM 710 C CA . ASN A 1 90 ? 10.331 42.670 29.477 1.00 24.20 89 ASN A CA 1
ATOM 711 C C . ASN A 1 90 ? 11.501 41.768 29.175 1.00 23.82 89 ASN A C 1
ATOM 712 O O . ASN A 1 90 ? 12.382 41.584 30.019 1.00 22.84 89 ASN A O 1
ATOM 717 N N . PHE A 1 91 ? 11.513 41.236 27.956 1.00 23.14 90 PHE A N 1
ATOM 718 C CA . PHE A 1 91 ? 12.602 40.374 27.492 1.00 23.09 90 PHE A CA 1
ATOM 719 C C . PHE A 1 91 ? 13.807 41.146 26.958 1.00 23.06 90 PHE A C 1
ATOM 720 O O . PHE A 1 91 ? 14.925 40.731 27.191 1.00 22.48 90 PHE A O 1
ATOM 728 N N . LYS A 1 92 ? 13.593 42.287 26.311 1.00 23.95 91 LYS A N 1
ATOM 729 C CA . LYS A 1 92 ? 14.713 43.164 26.009 1.00 24.33 91 LYS A CA 1
ATOM 730 C C . LYS A 1 92 ? 15.391 43.589 27.322 1.00 24.04 91 LYS A C 1
ATOM 731 O O . LYS A 1 92 ? 16.621 43.707 27.369 1.00 25.57 91 LYS A O 1
ATOM 737 N N . GLN A 1 93 ? 14.629 43.813 28.392 1.00 23.31 92 GLN A N 1
ATOM 738 C CA . GLN A 1 93 ? 15.248 44.021 29.705 1.00 23.58 92 GLN A CA 1
ATOM 739 C C . GLN A 1 93 ? 15.953 42.762 30.258 1.00 22.87 92 GLN A C 1
ATOM 740 O O . GLN A 1 93 ? 17.047 42.868 30.812 1.00 20.33 92 GLN A O 1
ATOM 746 N N . ALA A 1 94 ? 15.318 41.582 30.153 1.00 21.64 93 ALA A N 1
ATOM 747 C CA . ALA A 1 94 ? 16.036 40.336 30.496 1.00 21.50 93 ALA A CA 1
ATOM 748 C C . ALA A 1 94 ? 17.448 40.306 29.907 1.00 21.58 93 ALA A C 1
ATOM 749 O O . ALA A 1 94 ? 18.393 39.960 30.599 1.00 23.02 93 ALA A O 1
ATOM 751 N N . GLU A 1 95 ? 17.623 40.645 28.634 1.00 21.14 94 GLU A N 1
ATOM 752 C CA . GLU A 1 95 ? 19.000 40.638 28.082 1.00 21.46 94 GLU A CA 1
ATOM 753 C C . GLU A 1 95 ? 19.858 41.690 28.747 1.00 21.05 94 GLU A C 1
ATOM 754 O O . GLU A 1 95 ? 21.063 41.490 28.909 1.00 21.20 94 GLU A O 1
ATOM 760 N N . GLU A 1 96 ? 19.253 42.803 29.149 1.00 20.46 95 GLU A N 1
ATOM 761 C CA . GLU A 1 96 ? 19.996 43.842 29.875 1.00 21.04 95 GLU A CA 1
ATOM 762 C C . GLU A 1 96 ? 20.522 43.309 31.191 1.00 19.32 95 GLU A C 1
ATOM 763 O O . GLU A 1 96 ? 21.672 43.564 31.584 1.00 18.56 95 GLU A O 1
ATOM 769 N N . ILE A 1 97 ? 19.662 42.580 31.872 1.00 18.03 96 ILE A N 1
ATOM 770 C CA . ILE A 1 97 ? 20.033 41.976 33.140 1.00 17.34 96 ILE A CA 1
ATOM 771 C C . ILE A 1 97 ? 21.147 40.959 32.899 1.00 16.46 96 ILE A C 1
ATOM 772 O O . ILE A 1 97 ? 22.127 40.953 33.624 1.00 17.38 96 ILE A O 1
ATOM 777 N N . ILE A 1 98 ? 21.018 40.105 31.888 1.00 16.32 97 ILE A N 1
ATOM 778 C CA . ILE A 1 98 ? 22.087 39.086 31.614 1.00 15.72 97 ILE A CA 1
ATOM 779 C C . ILE A 1 98 ? 23.455 39.745 31.403 1.00 16.84 97 ILE A C 1
ATOM 780 O O . ILE A 1 98 ? 24.497 39.242 31.886 1.00 18.42 97 ILE A O 1
ATOM 785 N N . ALA A 1 99 ? 23.485 40.817 30.630 1.00 17.69 98 ALA A N 1
ATOM 786 C CA . ALA A 1 99 ? 24.751 41.499 30.342 1.00 19.73 98 ALA A CA 1
ATOM 787 C C . ALA A 1 99 ? 25.338 42.080 31.614 1.00 20.48 98 ALA A C 1
ATOM 788 O O . ALA A 1 99 ? 26.556 42.131 31.784 1.00 22.51 98 ALA A O 1
ATOM 790 N N . ARG A 1 100 ? 24.459 42.530 32.496 1.00 21.24 99 ARG A N 1
ATOM 791 C CA . ARG A 1 100 ? 24.875 43.122 33.757 1.00 21.63 99 ARG A CA 1
ATOM 792 C C . ARG A 1 100 ? 25.565 42.103 34.674 1.00 21.48 99 ARG A C 1
ATOM 793 O O . ARG A 1 100 ? 26.629 42.394 35.258 1.00 20.34 99 ARG A O 1
ATOM 801 N N . ILE A 1 101 ? 24.962 40.922 34.763 1.00 21.94 100 ILE A N 1
ATOM 802 C CA . ILE A 1 101 ? 25.528 39.735 35.443 1.00 22.78 100 ILE A CA 1
ATOM 803 C C . ILE A 1 101 ? 26.861 39.344 34.830 1.00 24.06 100 ILE A C 1
ATOM 804 O O . ILE A 1 101 ? 27.841 39.051 35.523 1.00 24.67 100 ILE A O 1
ATOM 809 N N . GLU A 1 102 ? 26.921 39.333 33.506 1.00 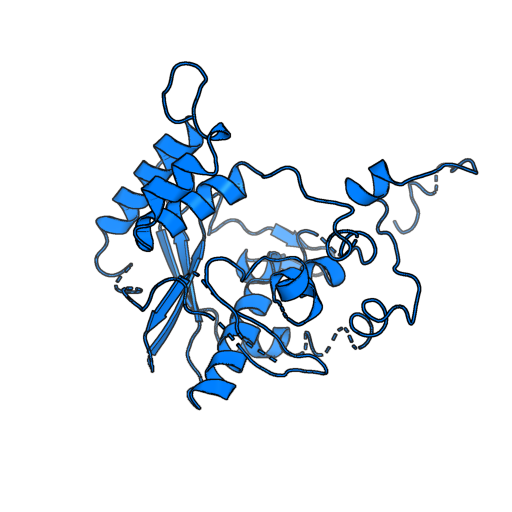24.91 101 GLU A N 1
ATOM 810 C CA . GLU A 1 102 ? 28.112 38.818 32.844 1.00 24.82 101 GLU A CA 1
ATOM 811 C C . GLU A 1 102 ? 29.330 39.674 33.064 1.00 25.42 101 GLU A C 1
ATOM 812 O O . GLU A 1 102 ? 30.412 39.170 33.042 1.00 27.22 101 GLU A O 1
ATOM 818 N N . ARG A 1 103 ? 29.184 40.968 33.293 1.00 26.27 102 ARG A N 1
ATOM 819 C CA . ARG A 1 103 ? 30.362 41.797 33.535 1.00 25.72 102 ARG A CA 1
ATOM 820 C C . ARG A 1 103 ? 30.896 41.791 35.001 1.00 25.81 102 ARG A C 1
ATOM 821 O O . ARG A 1 103 ? 31.875 42.499 35.314 1.00 23.98 102 ARG A O 1
ATOM 829 N N . ASP A 1 104 ? 30.258 40.985 35.869 1.00 25.47 103 ASP A N 1
ATOM 830 C CA . ASP A 1 104 ? 30.726 40.746 37.252 1.00 25.28 103 ASP A CA 1
ATOM 831 C C . ASP A 1 104 ? 31.392 39.359 37.450 1.00 24.98 103 ASP A C 1
ATOM 832 O O . ASP A 1 104 ? 30.717 38.340 37.540 1.00 24.31 103 ASP A O 1
ATOM 837 N N . GLU A 1 105 ? 32.720 39.324 37.552 1.00 25.47 104 GLU A N 1
ATOM 838 C CA . GLU A 1 105 ? 33.457 38.063 37.710 1.00 25.66 104 GLU A CA 1
ATOM 839 C C . GLU A 1 105 ? 33.001 37.246 38.902 1.00 24.63 104 GLU A C 1
ATOM 840 O O . GLU A 1 105 ? 32.846 36.031 38.804 1.00 24.34 104 GLU A O 1
ATOM 846 N N . TYR A 1 106 ? 32.815 37.905 40.037 1.00 23.96 105 TYR A N 1
ATOM 847 C CA . TYR A 1 106 ? 32.420 37.208 41.258 1.00 23.45 105 TYR A CA 1
ATOM 848 C C . TYR A 1 106 ? 31.064 36.496 41.057 1.00 23.16 105 TYR A C 1
ATOM 849 O O . TYR A 1 106 ? 30.926 35.295 41.297 1.00 24.01 105 TYR A O 1
ATOM 858 N N . PHE A 1 107 ? 30.090 37.220 40.552 1.00 21.76 106 PHE A N 1
ATOM 859 C CA . PHE A 1 107 ? 28.772 36.645 40.325 1.00 21.42 106 PHE A CA 1
ATOM 860 C C . PHE A 1 107 ? 28.928 35.504 39.339 1.00 21.15 106 PHE A C 1
ATOM 861 O O . PHE A 1 107 ? 28.435 34.403 39.584 1.00 20.50 106 PHE A O 1
ATOM 877 N N . LYS A 1 109 ? 31.220 33.498 38.974 1.00 22.23 108 LYS A N 1
ATOM 878 C CA . LYS A 1 109 ? 31.809 32.288 39.541 1.00 22.53 108 LYS A CA 1
ATOM 879 C C . LYS A 1 109 ? 30.743 31.408 40.151 1.00 21.49 108 LYS A C 1
ATOM 880 O O . LYS A 1 109 ? 30.873 30.198 40.146 1.00 22.15 108 LYS A O 1
ATOM 886 N N . TYR A 1 110 ? 29.693 31.998 40.697 1.00 21.27 109 TYR A N 1
ATOM 887 C CA . TYR A 1 110 ? 28.640 31.178 41.319 1.00 20.58 109 TYR A CA 1
ATOM 888 C C . TYR A 1 110 ? 27.775 30.529 40.236 1.00 20.21 109 TYR A C 1
ATOM 889 O O . TYR A 1 110 ? 27.142 29.480 40.456 1.00 18.99 109 TYR A O 1
ATOM 906 N N . SER A 1 112 ? 29.028 29.244 37.629 1.00 22.19 111 SER A N 1
ATOM 907 C CA . SER A 1 112 ? 29.905 28.417 36.771 1.00 23.13 111 SER A CA 1
ATOM 908 C C . SER A 1 112 ? 29.695 26.892 36.941 1.00 24.32 111 SER A C 1
ATOM 909 O O . SER A 1 112 ? 30.384 26.097 36.300 1.00 24.38 111 SER A O 1
ATOM 912 N N . GLY A 1 113 ? 28.721 26.474 37.760 1.00 25.33 112 GLY A N 1
ATOM 913 C CA . GLY A 1 113 ? 28.531 25.033 38.011 1.00 25.40 112 GLY A CA 1
ATOM 914 C C . GLY A 1 113 ? 27.785 24.325 36.888 1.00 25.50 112 GLY A C 1
ATOM 915 O O . GLY A 1 113 ? 27.320 24.952 35.911 1.00 25.28 112 GLY A O 1
ATOM 916 N N . GLN A 1 114 ? 27.621 23.019 37.050 1.00 25.21 113 GLN A N 1
ATOM 917 C CA . GLN A 1 114 ? 26.777 22.243 36.141 1.00 25.22 113 GLN A CA 1
ATOM 918 C C . GLN A 1 114 ? 25.393 22.902 36.086 1.00 24.99 113 GLN A C 1
ATOM 919 O O . GLN A 1 114 ? 24.952 23.495 37.068 1.00 24.85 113 GLN A O 1
ATOM 925 N N . LYS A 1 115 ? 24.758 22.848 34.914 1.00 24.52 114 LYS A N 1
ATOM 926 C CA . LYS A 1 115 ? 23.565 23.634 34.602 1.00 24.30 114 LYS A CA 1
ATOM 927 C C . LYS A 1 115 ? 22.322 22.742 34.565 1.00 23.68 114 LYS A C 1
ATOM 928 O O . LYS A 1 115 ? 22.327 21.720 33.888 1.00 23.03 114 LYS A O 1
ATOM 934 N N . GLN A 1 116 ? 21.264 23.127 35.292 1.00 23.67 115 GLN A N 1
ATOM 935 C CA . GLN A 1 116 ? 19.985 22.352 35.367 1.00 23.82 115 GLN A CA 1
ATOM 936 C C . GLN A 1 116 ? 20.150 20.832 35.707 1.00 23.32 115 GLN A C 1
ATOM 937 O O . GLN A 1 116 ? 19.634 19.947 35.005 1.00 22.93 115 GLN A O 1
ATOM 943 N N . VAL A 1 117 ? 20.831 20.573 36.822 1.00 22.82 116 VAL A N 1
ATOM 944 C CA . VAL A 1 117 ? 21.164 19.225 37.286 1.00 22.70 116 VAL A CA 1
ATOM 945 C C . VAL A 1 117 ? 20.006 18.618 38.051 1.00 22.88 116 VAL A C 1
ATOM 946 O O . VAL A 1 117 ? 19.585 19.187 39.045 1.00 23.31 116 VAL A O 1
ATOM 950 N N . ILE A 1 118 ? 19.517 17.456 37.602 1.00 23.49 117 ILE A N 1
ATOM 951 C CA . ILE A 1 118 ? 18.374 16.764 38.230 1.00 23.11 117 ILE A CA 1
ATOM 952 C C . ILE A 1 118 ? 18.888 15.700 39.196 1.00 23.46 117 ILE A C 1
ATOM 953 O O . ILE A 1 118 ? 19.752 14.892 38.845 1.00 22.92 117 ILE A O 1
ATOM 966 N N . THR A 1 120 ? 17.507 13.062 42.817 1.00 25.32 119 THR A N 1
ATOM 967 C CA . THR A 1 120 ? 16.309 12.423 43.377 1.00 25.85 119 THR A CA 1
ATOM 968 C C . THR A 1 120 ? 16.570 11.951 44.790 1.00 26.11 119 THR A C 1
ATOM 969 O O . THR A 1 120 ? 17.724 11.693 45.140 1.00 25.78 119 THR A O 1
ATOM 973 N N . GLY A 1 121 ? 15.499 11.848 45.589 1.00 26.40 120 GLY A N 1
ATOM 974 C CA . GLY A 1 121 ? 15.603 11.400 46.985 1.00 26.64 120 GLY A CA 1
ATOM 975 C C . GLY A 1 121 ? 14.320 10.982 47.684 1.00 26.49 120 GLY A C 1
ATOM 976 O O . GLY A 1 121 ? 13.255 10.892 47.078 1.00 27.14 120 GLY A O 1
ATOM 977 N N . GLU A 1 122 ? 14.457 10.706 48.978 1.00 26.36 121 GLU A N 1
ATOM 978 C CA A GLU A 1 122 ? 13.356 10.246 49.842 0.50 25.97 121 GLU A CA 1
ATOM 979 C CA B GLU A 1 122 ? 13.358 10.253 49.813 0.50 26.12 121 GLU A CA 1
ATOM 980 C C . GLU A 1 122 ? 13.338 11.170 51.050 1.00 25.83 121 GLU A C 1
ATOM 981 O O . GLU A 1 122 ? 14.376 11.407 51.659 1.00 25.55 121 GLU A O 1
ATOM 992 N N . LEU A 1 123 ? 12.163 11.700 51.396 1.00 25.52 122 LEU A N 1
ATOM 993 C CA . LEU A 1 123 ? 12.010 12.584 52.568 1.00 25.24 122 LEU A CA 1
ATOM 994 C C . LEU A 1 123 ? 10.608 12.541 53.123 1.00 25.51 122 LEU A C 1
ATOM 995 O O . LEU A 1 123 ? 9.636 12.747 52.392 1.00 25.56 122 LEU A O 1
ATOM 1000 N N . PHE A 1 124 ? 10.507 12.325 54.426 1.00 25.47 123 PHE A N 1
ATOM 1001 C CA . PHE A 1 124 ? 9.257 12.505 55.138 1.00 25.24 123 PHE A CA 1
ATOM 1002 C C . PHE A 1 124 ? 8.059 11.796 54.498 1.00 25.75 123 PHE A C 1
ATOM 1003 O O . PHE A 1 124 ? 6.925 12.298 54.612 1.00 25.98 123 PHE A O 1
ATOM 1011 N N . GLY A 1 125 ? 8.279 10.672 53.815 1.00 26.03 124 GLY A N 1
ATOM 1012 C CA . GLY A 1 125 ? 7.156 9.883 53.270 1.00 26.43 124 GLY A CA 1
ATOM 1013 C C . GLY A 1 125 ? 7.176 9.646 51.765 1.00 26.62 124 GLY A C 1
ATOM 1014 O O . GLY A 1 125 ? 6.793 8.581 51.306 1.00 27.55 124 GLY A O 1
ATOM 1015 N N . ALA A 1 126 ? 7.651 10.607 50.987 1.00 26.30 125 ALA A N 1
ATOM 1016 C CA . ALA A 1 126 ? 7.624 10.471 49.521 1.00 26.47 125 ALA A CA 1
ATOM 1017 C C . ALA A 1 126 ? 9.020 10.475 48.904 1.00 26.16 125 ALA A C 1
ATOM 1018 O O . ALA A 1 126 ? 10.014 10.823 49.553 1.00 25.89 125 ALA A O 1
ATOM 1020 N N . LYS A 1 127 ? 9.062 10.096 47.630 1.00 25.83 126 LYS A N 1
ATOM 1021 C CA . LYS A 1 127 ? 10.195 10.387 46.774 1.00 25.53 126 LYS A CA 1
ATOM 1022 C C . LYS A 1 127 ? 10.087 11.880 46.412 1.00 24.51 126 LYS A C 1
ATOM 1023 O O . LYS A 1 127 ? 8.973 12.395 46.290 1.00 24.55 126 LYS A O 1
ATOM 1029 N N . TRP A 1 128 ? 11.224 12.567 46.248 1.00 23.25 127 TRP A N 1
ATOM 1030 C CA . TRP A 1 128 ? 11.272 13.973 45.798 1.00 21.74 127 TRP A CA 1
ATOM 1031 C C . TRP A 1 128 ? 12.152 14.139 44.556 1.00 21.10 127 TRP A C 1
ATOM 1032 O O . TRP A 1 128 ? 12.941 13.262 44.240 1.00 21.11 127 TRP A O 1
ATOM 1043 N N . LYS A 1 129 ? 12.019 15.274 43.867 1.00 20.59 128 LYS A N 1
ATOM 1044 C CA . LYS A 1 129 ? 12.927 15.642 42.773 1.00 20.05 128 LYS A CA 1
ATOM 1045 C C . LYS A 1 129 ? 13.373 17.087 42.923 1.00 19.51 128 LYS A C 1
ATOM 1046 O O . LYS A 1 129 ? 12.637 17.896 43.430 1.00 18.69 128 LYS A O 1
ATOM 1052 N N . ILE A 1 130 ? 14.596 17.373 42.489 1.00 19.23 129 ILE A N 1
ATOM 1053 C CA . ILE A 1 130 ? 15.120 18.748 42.421 1.00 18.73 129 ILE A CA 1
ATOM 1054 C C . ILE A 1 130 ? 15.834 18.949 41.090 1.00 18.61 129 ILE A C 1
ATOM 1055 O O . ILE A 1 130 ? 16.254 17.976 40.442 1.00 18.12 129 ILE A O 1
ATOM 1060 N N . LYS A 1 131 ? 15.962 20.211 40.700 1.00 18.52 130 LYS A N 1
ATOM 1061 C CA . LYS A 1 131 ? 16.656 20.625 39.488 1.00 19.16 130 LYS A CA 1
ATOM 1062 C C . LYS A 1 131 ? 17.347 21.958 39.805 1.00 19.48 130 LYS A C 1
ATOM 1063 O O . LYS A 1 131 ? 16.680 22.948 40.071 1.00 20.62 130 LYS A O 1
ATOM 1077 N N . ASP A 1 133 ? 19.909 25.307 39.346 1.00 22.40 132 ASP A N 1
ATOM 1078 C CA . ASP A 1 133 ? 20.359 26.196 38.265 1.00 22.93 132 ASP A CA 1
ATOM 1079 C C . ASP A 1 133 ? 21.846 26.040 37.991 1.00 23.98 132 ASP A C 1
ATOM 1080 O O . ASP A 1 133 ? 22.227 25.839 36.838 1.00 25.32 132 ASP A O 1
ATOM 1085 N N . SER A 1 134 ? 22.669 26.116 39.048 1.00 24.27 133 SER A N 1
ATOM 1086 C CA . SER A 1 134 ? 24.155 26.059 38.953 1.00 24.25 133 SER A CA 1
ATOM 1087 C C . SER A 1 134 ? 24.694 25.297 40.159 1.00 24.01 133 SER A C 1
ATOM 1088 O O . SER A 1 134 ? 24.642 25.816 41.282 1.00 24.44 133 SER A O 1
ATOM 1091 N N . TYR A 1 135 ? 25.196 24.074 39.933 1.0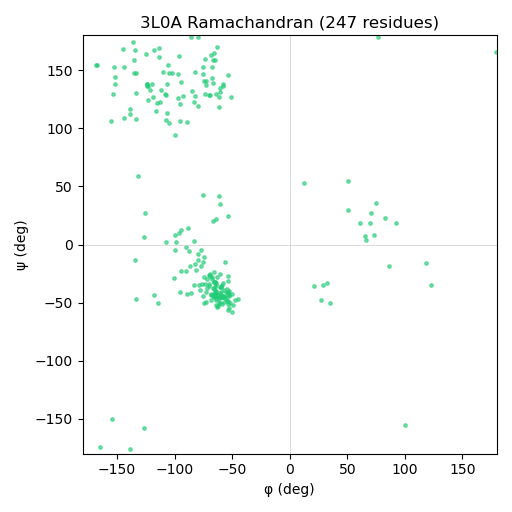0 24.31 134 TYR A N 1
ATOM 1092 C CA . TYR A 1 135 ? 25.674 23.164 40.992 1.00 23.30 134 TYR A CA 1
ATOM 1093 C C . TYR A 1 135 ? 27.154 22.964 40.819 1.00 23.95 134 TYR A C 1
ATOM 1094 O O . TYR A 1 135 ? 27.590 22.519 39.743 1.00 24.11 134 TYR A O 1
ATOM 1103 N N . ILE A 1 136 ? 27.917 23.298 41.863 1.00 23.49 135 ILE A N 1
ATOM 1104 C CA . ILE A 1 136 ? 29.358 23.130 41.867 1.00 24.11 135 ILE A CA 1
ATOM 1105 C C . ILE A 1 136 ? 29.662 21.953 42.792 1.00 24.17 135 ILE A C 1
ATOM 1106 O O . ILE A 1 136 ? 29.517 22.077 44.003 1.00 24.26 135 ILE A O 1
ATOM 1111 N N . PRO A 1 137 ? 30.046 20.802 42.218 1.00 24.13 136 PRO A N 1
ATOM 1112 C CA . PRO A 1 137 ? 30.138 19.605 43.067 1.00 24.59 136 PRO A CA 1
ATOM 1113 C C . PRO A 1 137 ? 31.146 19.790 44.195 1.00 24.38 136 PRO A C 1
ATOM 1114 O O . PRO A 1 137 ? 32.263 20.256 43.951 1.00 25.37 136 PRO A O 1
ATOM 1118 N N . GLY A 1 138 ? 30.729 19.452 45.415 1.00 23.43 137 GLY A N 1
ATOM 1119 C CA . GLY A 1 138 ? 31.569 19.593 46.593 1.00 22.29 137 GLY A CA 1
ATOM 1120 C C . GLY A 1 138 ? 31.796 21.011 47.085 1.00 21.66 137 GLY A C 1
ATOM 1121 O O . GLY A 1 138 ? 32.590 21.201 48.007 1.00 21.44 137 GLY A O 1
ATOM 1122 N N . VAL A 1 139 ? 31.095 22.003 46.518 1.00 20.70 138 VAL A N 1
ATOM 1123 C CA . VAL A 1 139 ? 31.259 23.401 46.976 1.00 20.25 138 VAL A CA 1
ATOM 1124 C C . VAL A 1 139 ? 29.937 24.185 47.201 1.00 19.66 138 VAL A C 1
ATOM 1125 O O . VAL A 1 139 ? 29.775 24.817 48.237 1.00 19.79 138 VAL A O 1
ATOM 1129 N N . ALA A 1 140 ? 28.985 24.143 46.277 1.00 18.70 139 ALA A N 1
ATOM 1130 C CA . ALA A 1 140 ? 27.797 24.980 46.442 1.00 17.46 139 ALA A CA 1
ATOM 1131 C C . ALA A 1 140 ? 26.679 24.653 45.514 1.00 16.51 139 ALA A C 1
ATOM 1132 O O . ALA A 1 140 ? 26.902 24.146 44.431 1.00 15.80 139 ALA A O 1
ATOM 1134 N N . ILE A 1 141 ? 25.472 25.006 45.980 1.00 16.14 140 ILE A N 1
ATOM 1135 C CA . ILE A 1 141 ? 24.215 24.953 45.252 1.00 14.77 140 ILE A CA 1
ATOM 1136 C C . ILE A 1 141 ? 23.780 26.409 45.068 1.00 15.69 140 ILE A C 1
ATOM 1137 O O . ILE A 1 141 ? 23.632 27.155 46.056 1.00 15.49 140 ILE A O 1
ATOM 1142 N N . VAL A 1 142 ? 23.586 26.824 43.818 1.00 15.92 141 VAL A N 1
ATOM 1143 C CA . VAL A 1 142 ? 23.281 28.220 43.501 1.00 16.09 141 VAL A CA 1
ATOM 1144 C C . VAL A 1 142 ? 21.952 28.209 42.738 1.00 17.08 141 VAL A C 1
ATOM 1145 O O . VAL A 1 142 ? 21.713 27.358 41.852 1.00 16.45 141 VAL A O 1
ATOM 1149 N N . ASP A 1 143 ? 21.083 29.144 43.107 1.00 17.59 142 ASP A N 1
ATOM 1150 C CA . ASP A 1 143 ? 19.845 29.360 42.390 1.00 18.23 142 ASP A CA 1
ATOM 1151 C C . ASP A 1 143 ? 19.758 30.797 41.928 1.00 17.70 142 ASP A C 1
ATOM 1152 O O . ASP A 1 143 ? 19.892 31.721 42.747 1.00 16.23 142 ASP A O 1
ATOM 1157 N N . LEU A 1 144 ? 19.562 30.958 40.613 1.00 17.30 143 LEU A N 1
ATOM 1158 C CA . LEU A 1 144 ? 19.370 32.265 39.998 1.00 17.90 143 LEU A CA 1
ATOM 1159 C C . LEU A 1 144 ? 17.933 32.581 40.118 1.00 18.10 143 LEU A C 1
ATOM 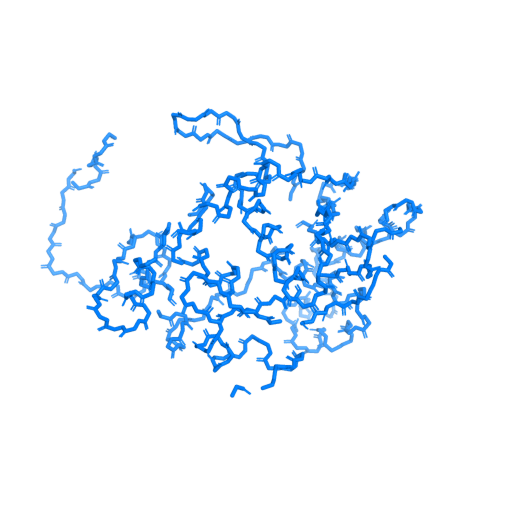1160 O O . LEU A 1 144 ? 17.056 31.714 39.790 1.00 16.72 143 LEU A O 1
ATOM 1165 N N . LYS A 1 145 ? 17.711 33.817 40.586 1.00 19.33 144 LYS A N 1
ATOM 1166 C CA . LYS A 1 145 ? 16.395 34.436 40.672 1.00 19.53 144 LYS A CA 1
ATOM 1167 C C . LYS A 1 145 ? 16.436 35.854 40.128 1.00 19.74 144 LYS A C 1
ATOM 1168 O O . LYS A 1 145 ? 17.297 36.649 40.522 1.00 19.83 144 LYS A O 1
ATOM 1174 N N . VAL A 1 146 ? 15.496 36.159 39.234 1.00 19.27 145 VAL A N 1
ATOM 1175 C CA . VAL A 1 146 ? 15.310 37.488 38.719 1.00 19.25 145 VAL A CA 1
ATOM 1176 C C . VAL A 1 146 ? 14.025 38.038 39.375 1.00 19.60 145 VAL A C 1
ATOM 1177 O O . VAL A 1 146 ? 12.969 37.483 39.188 1.00 19.85 145 VAL A O 1
ATOM 1189 N N . ALA A 1 148 ? 11.775 41.709 41.419 1.00 21.30 147 ALA A N 1
ATOM 1190 C CA . ALA A 1 148 ? 11.566 43.162 41.436 1.00 20.84 147 ALA A CA 1
ATOM 1191 C C . ALA A 1 148 ? 12.559 43.862 42.347 1.00 20.72 147 ALA A C 1
ATOM 1192 O O . ALA A 1 148 ? 13.130 44.934 42.002 1.00 21.35 147 ALA A O 1
ATOM 1194 N N . SER A 1 149 ? 12.783 43.259 43.506 1.00 20.96 148 SER A N 1
ATOM 1195 C CA . SER A 1 149 ? 13.661 43.811 44.545 1.00 21.58 148 SER A CA 1
ATOM 1196 C C . SER A 1 149 ? 14.300 42.759 45.425 1.00 20.86 148 SER A C 1
ATOM 1197 O O . SER A 1 149 ? 13.646 41.804 45.848 1.00 20.65 148 SER A O 1
ATOM 1200 N N . ILE A 1 150 ? 15.592 42.971 45.712 1.00 20.36 149 ILE A N 1
ATOM 1201 C CA . ILE A 1 150 ? 16.340 42.247 46.727 1.00 20.20 149 ILE A CA 1
ATOM 1202 C C . ILE A 1 150 ? 16.185 42.861 48.126 1.00 21.05 149 ILE A C 1
ATOM 1203 O O . ILE A 1 150 ? 16.052 42.148 49.108 1.00 20.86 149 ILE A O 1
ATOM 1208 N N . THR A 1 151 ? 16.220 44.191 48.218 1.00 22.86 150 THR A N 1
ATOM 1209 C CA . THR A 1 151 ? 16.242 44.898 49.520 1.00 23.31 150 THR A CA 1
ATOM 1210 C C . THR A 1 151 ? 14.880 45.182 50.162 1.00 24.33 150 THR A C 1
ATOM 1211 O O . THR A 1 151 ? 14.819 45.459 51.362 1.00 24.51 150 THR A O 1
ATOM 1215 N N . ASP A 1 152 ? 13.798 45.140 49.378 1.00 25.57 151 ASP A N 1
ATOM 1216 C CA . ASP A 1 152 ? 12.471 45.393 49.918 1.00 25.56 151 ASP A CA 1
ATOM 1217 C C . ASP A 1 152 ? 12.083 44.338 50.928 1.00 25.66 151 ASP A C 1
ATOM 1218 O O . ASP A 1 152 ? 12.178 43.135 50.656 1.00 24.20 151 ASP A O 1
ATOM 1223 N N . LEU A 1 153 ? 11.635 44.845 52.094 1.00 26.14 152 LEU A N 1
ATOM 1224 C CA . LEU A 1 153 ? 11.050 44.063 53.184 1.00 26.15 152 LEU A CA 1
ATOM 1225 C C . LEU A 1 153 ? 9.530 44.113 53.069 1.00 27.79 152 LEU A C 1
ATOM 1226 O O . LEU A 1 153 ? 8.970 45.141 52.607 1.00 28.35 152 LEU A O 1
ATOM 1231 N N . LYS A 1 154 ? 8.860 43.022 53.455 1.00 29.21 153 LYS A N 1
ATOM 1232 C CA . LYS A 1 154 ? 7.387 42.955 53.437 1.00 31.68 153 LYS A CA 1
ATOM 1233 C C . LYS A 1 154 ? 6.814 42.601 54.816 1.00 32.79 153 LYS A C 1
ATOM 1234 O O . LYS A 1 154 ? 7.339 41.741 55.538 1.00 32.64 153 LYS A O 1
ATOM 1240 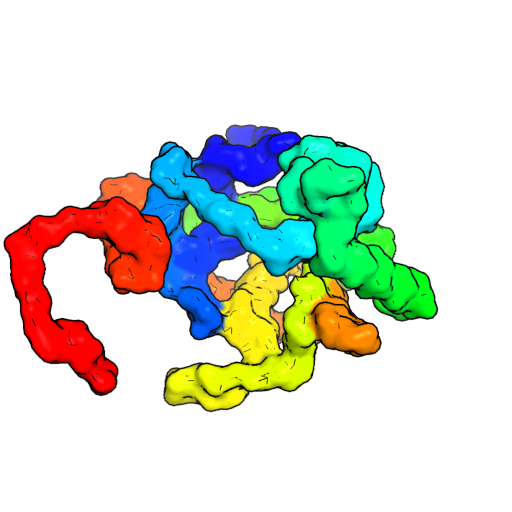N N . TRP A 1 155 ? 5.735 43.296 55.167 1.00 34.41 154 TRP A N 1
ATOM 1241 C CA . TRP A 1 155 ? 5.076 43.148 56.459 1.00 35.43 154 TRP A CA 1
ATOM 1242 C C . TRP A 1 155 ? 4.308 41.838 56.516 1.00 35.42 154 TRP A C 1
ATOM 1243 O O . TRP A 1 155 ? 3.535 41.538 55.612 1.00 35.85 154 TRP A O 1
ATOM 1254 N N . VAL A 1 156 ? 4.522 41.064 57.567 1.00 35.43 155 VAL A N 1
ATOM 1255 C CA . VAL A 1 156 ? 3.746 39.847 57.791 1.00 36.11 155 VAL A CA 1
ATOM 1256 C C . VAL A 1 156 ? 3.059 39.992 59.148 1.00 37.26 155 VAL A C 1
ATOM 1257 O O . VAL A 1 156 ? 3.703 40.383 60.147 1.00 36.05 155 VAL A O 1
ATOM 1261 N N . LYS A 1 157 ? 1.757 39.678 59.155 1.00 38.47 156 LYS A N 1
ATOM 1262 C CA . LYS A 1 157 ? 0.911 39.854 60.332 1.00 40.10 156 LYS A CA 1
ATOM 1263 C C . LYS A 1 157 ? 1.386 39.024 61.517 1.00 40.56 156 LYS A C 1
ATOM 1264 O O . LYS A 1 157 ? 1.592 37.809 61.397 1.00 40.18 156 LYS A O 1
ATOM 1270 N N . ASP A 1 158 ? 1.568 39.723 62.646 1.00 41.75 157 ASP A N 1
ATOM 1271 C CA . ASP A 1 158 ? 2.051 39.166 63.922 1.00 42.86 157 ASP A CA 1
ATOM 1272 C C . ASP A 1 158 ? 3.502 38.651 63.855 1.00 42.66 157 ASP A C 1
ATOM 1273 O O . ASP A 1 158 ? 3.990 38.044 64.810 1.00 43.28 157 ASP A O 1
ATOM 1278 N N . ILE A 1 159 ? 4.185 38.894 62.734 1.00 42.09 158 ILE A N 1
ATOM 1279 C CA . ILE A 1 159 ? 5.628 38.607 62.591 1.00 41.27 158 ILE A CA 1
ATOM 1280 C C . ILE A 1 159 ? 6.412 39.919 62.334 1.00 40.32 158 ILE A C 1
ATOM 1281 O O . ILE A 1 159 ? 7.468 40.131 62.929 1.00 40.83 158 ILE A O 1
ATOM 1286 N N . GLY A 1 160 ? 5.895 40.800 61.472 1.00 39.01 159 GLY A N 1
ATOM 1287 C CA . GLY A 1 160 ? 6.564 42.088 61.153 1.00 37.94 159 GLY A CA 1
ATOM 1288 C C . GLY A 1 160 ? 7.343 42.042 59.828 1.00 37.04 159 GLY A C 1
ATOM 1289 O O . GLY A 1 160 ? 7.047 41.224 58.960 1.00 37.31 159 GLY A O 1
ATOM 1290 N N . TYR A 1 161 ? 8.352 42.892 59.667 1.00 35.46 160 TYR A N 1
ATOM 1291 C CA . TYR A 1 161 ? 9.074 42.978 58.397 1.00 34.12 160 TYR A CA 1
ATOM 1292 C C . TYR A 1 161 ? 9.919 41.736 58.121 1.00 31.94 160 TYR A C 1
ATOM 1293 O O . TYR A 1 161 ? 10.720 41.295 58.950 1.00 31.54 160 TYR A O 1
ATOM 1302 N N . LEU A 1 162 ? 9.730 41.181 56.934 1.00 29.14 161 LEU A N 1
ATOM 1303 C CA . LEU A 1 162 ? 10.431 39.975 56.552 1.00 27.11 161 LEU A CA 1
ATOM 1304 C C . LEU A 1 162 ? 11.210 40.192 55.236 1.00 25.34 161 LEU A C 1
ATOM 1305 O O . LEU A 1 162 ? 10.745 40.833 54.294 1.00 23.64 161 LEU A O 1
ATOM 1310 N N . ASP A 1 163 ? 12.434 39.678 55.198 1.00 23.95 162 ASP A N 1
ATOM 1311 C CA . ASP A 1 163 ? 13.268 39.692 53.988 1.00 22.28 162 ASP A CA 1
ATOM 1312 C C . ASP A 1 163 ? 12.625 38.804 52.936 1.00 21.24 162 ASP A C 1
ATOM 1313 O O . ASP A 1 163 ? 11.826 37.943 53.275 1.00 20.15 162 ASP A O 1
ATOM 1318 N N . PHE A 1 164 ? 13.066 38.934 51.684 1.00 21.19 163 PHE A N 1
ATOM 1319 C CA . PHE A 1 164 ? 12.447 38.177 50.576 1.00 21.72 163 PHE A CA 1
ATOM 1320 C C . PHE A 1 164 ? 12.623 36.671 50.642 1.00 21.92 163 PHE A C 1
ATOM 1321 O O . PHE A 1 164 ? 11.738 35.918 50.205 1.00 22.52 163 PHE A O 1
ATOM 1329 N N . VAL A 1 165 ? 13.758 36.223 51.186 1.00 21.94 164 VAL A N 1
ATOM 1330 C CA . VAL A 1 165 ? 14.065 34.770 51.278 1.00 20.99 164 VAL A CA 1
ATOM 1331 C C . VAL A 1 165 ? 13.076 34.058 52.153 1.00 20.97 164 VAL A C 1
ATOM 1332 O O . VAL A 1 165 ? 12.476 33.052 51.769 1.00 20.30 164 VAL A O 1
ATOM 1336 N N . ARG A 1 166 ? 12.909 34.552 53.368 1.00 21.41 165 ARG A N 1
ATOM 1337 C CA . ARG A 1 166 ? 11.924 33.935 54.250 1.00 21.31 165 ARG A CA 1
ATOM 1338 C C . ARG A 1 166 ? 10.502 34.208 53.776 1.00 21.27 165 ARG A C 1
ATOM 1339 O O . ARG A 1 166 ? 9.631 33.336 53.898 1.00 21.41 165 ARG A O 1
ATOM 1347 N N . TYR A 1 167 ? 10.247 35.394 53.230 1.00 21.34 166 TYR A N 1
ATOM 1348 C CA . TYR A 1 167 ? 8.856 35.731 52.812 1.00 21.42 166 TYR A CA 1
ATOM 1349 C C . TYR A 1 167 ? 8.338 34.834 51.695 1.00 21.95 166 TYR A C 1
ATOM 1350 O O . TYR A 1 167 ? 7.178 34.438 51.709 1.00 22.28 166 TYR A O 1
ATOM 1359 N N . TRP A 1 168 ? 9.190 34.507 50.722 1.00 22.50 167 TRP A N 1
ATOM 1360 C CA . TRP A 1 168 ? 8.753 33.712 49.576 1.00 22.29 167 TRP A CA 1
ATOM 1361 C C . TRP A 1 168 ? 9.124 32.238 49.708 1.00 21.93 167 TRP A C 1
ATOM 1362 O O . TRP A 1 168 ? 8.968 31.455 48.763 1.00 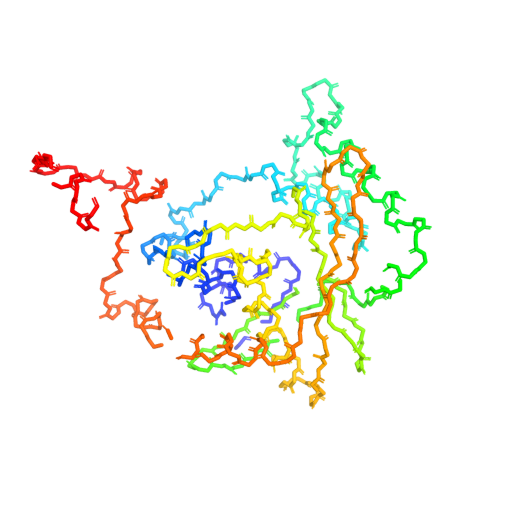21.67 167 TRP A O 1
ATOM 1373 N N . GLY A 1 169 ? 9.612 31.849 50.876 1.00 21.55 168 GLY A N 1
ATOM 1374 C CA . GLY A 1 169 ? 9.911 30.439 51.118 1.00 21.92 168 GLY A CA 1
ATOM 1375 C C . GLY A 1 169 ? 11.116 29.907 50.343 1.00 21.79 168 GLY A C 1
ATOM 1376 O O . GLY A 1 169 ? 11.170 28.732 50.033 1.00 22.29 168 GLY A O 1
ATOM 1377 N N . TYR A 1 170 ? 12.076 30.751 49.998 1.00 22.06 169 TYR A N 1
ATOM 1378 C CA . TYR A 1 170 ? 13.303 30.236 49.383 1.00 22.63 169 TYR A CA 1
ATOM 1379 C C . TYR A 1 170 ? 14.174 29.567 50.423 1.00 22.39 169 TYR A C 1
ATOM 1380 O O . TYR A 1 170 ? 15.153 28.871 50.087 1.00 22.41 169 TYR A O 1
ATOM 1389 N N . ASP A 1 171 ? 13.823 29.752 51.694 1.00 22.03 170 ASP A N 1
ATOM 1390 C CA . ASP A 1 171 ? 14.449 28.949 52.725 1.00 21.70 170 ASP A CA 1
ATOM 1391 C C . ASP A 1 171 ? 14.024 27.490 52.539 1.00 21.59 170 ASP A C 1
ATOM 1392 O O . ASP A 1 171 ? 14.852 26.623 52.682 1.00 21.04 170 ASP A O 1
ATOM 1397 N N . ILE A 1 172 ? 12.774 27.228 52.147 1.00 21.27 171 ILE A N 1
ATOM 1398 C CA . ILE A 1 172 ? 12.296 25.842 51.857 1.00 21.25 171 ILE A CA 1
ATOM 1399 C C . ILE A 1 172 ? 13.097 25.246 50.686 1.00 21.13 171 ILE A C 1
ATOM 1400 O O . ILE A 1 172 ? 13.687 24.176 50.788 1.00 21.20 171 ILE A O 1
ATOM 1405 N N . GLN A 1 173 ? 13.156 25.954 49.575 1.00 20.83 172 GLN A N 1
ATOM 1406 C CA . GLN A 1 173 ? 13.907 25.447 48.430 1.00 20.95 172 GLN A CA 1
ATOM 1407 C C . GLN A 1 173 ? 15.354 25.067 48.779 1.00 20.19 172 GLN A C 1
ATOM 1408 O O . GLN A 1 173 ? 15.835 23.989 48.411 1.00 19.97 172 GLN A O 1
ATOM 1414 N N . GLY A 1 174 ? 16.049 25.967 49.466 1.00 19.00 173 GLY A N 1
ATOM 1415 C CA . GLY A 1 174 ? 17.416 25.711 49.843 1.00 18.50 173 GLY A CA 1
ATOM 1416 C C . GLY A 1 174 ? 17.578 24.466 50.702 1.00 17.33 173 GLY A C 1
ATOM 1417 O O . GLY A 1 174 ? 18.451 23.652 50.429 1.00 16.07 173 GLY A O 1
ATOM 1418 N N . ALA A 1 175 ? 16.704 24.323 51.708 1.00 16.50 174 ALA A N 1
ATOM 1419 C CA . ALA A 1 175 ? 16.730 23.201 52.653 1.00 16.48 174 ALA A CA 1
ATOM 1420 C C . ALA A 1 175 ? 16.600 21.849 51.991 1.00 16.14 174 ALA A C 1
ATOM 1421 O O . ALA A 1 175 ? 17.363 20.917 52.338 1.00 16.62 174 ALA A O 1
ATOM 1423 N N . VAL A 1 176 ? 15.673 21.748 51.041 1.00 15.89 175 VAL A N 1
ATOM 1424 C CA . VAL A 1 176 ? 15.377 20.485 50.361 1.00 16.21 175 VAL A CA 1
ATOM 1425 C C . VAL A 1 176 ? 16.494 20.177 49.399 1.00 17.05 175 VAL A C 1
ATOM 1426 O O . VAL A 1 176 ? 17.100 19.101 49.454 1.00 16.92 175 VAL A O 1
ATOM 1430 N N . TYR A 1 177 ? 16.833 21.158 48.574 1.00 17.40 176 TYR A N 1
ATOM 1431 C CA . TYR A 1 177 ? 17.948 21.017 47.632 1.00 17.93 176 TYR A CA 1
ATOM 1432 C C . TYR A 1 177 ? 19.206 20.482 48.345 1.00 18.24 176 TYR A C 1
ATOM 1433 O O . TYR A 1 177 ? 19.756 19.482 47.924 1.00 18.45 176 TYR A O 1
ATOM 1442 N N . GLN A 1 178 ? 19.604 21.130 49.447 1.00 18.18 177 GLN A N 1
ATOM 1443 C CA . GLN A 1 178 ? 20.743 20.720 50.280 1.00 17.45 177 GLN A CA 1
ATOM 1444 C C . GLN A 1 178 ? 20.682 19.260 50.743 1.00 17.70 177 GLN A C 1
ATOM 1445 O O . GLN A 1 178 ? 21.675 18.493 50.629 1.00 18.79 177 GLN A O 1
ATOM 1451 N N . GLU A 1 179 ? 19.542 18.895 51.309 1.00 17.31 178 GLU A N 1
ATOM 1452 C CA . GLU A 1 179 ? 19.314 17.566 51.839 1.00 16.74 178 GLU A CA 1
ATOM 1453 C C . GLU A 1 179 ? 19.324 16.506 50.755 1.00 16.63 178 GLU A C 1
ATOM 1454 O O . GLU A 1 179 ? 19.908 15.447 50.973 1.00 17.43 178 GLU A O 1
ATOM 1460 N N . ILE A 1 180 ? 18.692 16.751 49.609 1.00 16.44 179 ILE A N 1
ATOM 1461 C CA . ILE A 1 180 ? 18.673 15.749 48.525 1.00 16.87 179 ILE A CA 1
ATOM 1462 C C . ILE A 1 180 ? 20.075 15.526 47.955 1.00 17.91 179 ILE A C 1
ATOM 1463 O O . ILE A 1 180 ? 20.463 14.382 47.752 1.00 18.04 179 ILE A O 1
ATOM 1468 N N . VAL A 1 181 ? 20.841 16.604 47.740 1.00 18.73 180 VAL A N 1
ATOM 1469 C CA . VAL A 1 181 ? 22.269 16.492 47.373 1.00 18.49 180 VAL A CA 1
ATOM 1470 C C . VAL A 1 181 ? 23.006 15.653 48.435 1.00 18.97 180 VAL A C 1
ATOM 1471 O O . VAL A 1 181 ? 23.846 14.792 48.115 1.00 18.33 180 VAL A O 1
ATOM 1475 N N . ARG A 1 182 ? 22.674 15.879 49.697 1.00 19.22 181 ARG A N 1
ATOM 1476 C CA . ARG A 1 182 ? 23.333 15.151 50.745 1.00 19.63 181 ARG A CA 1
ATOM 1477 C C . ARG A 1 182 ? 23.030 13.667 50.649 1.00 20.06 181 ARG A C 1
ATOM 1478 O O . ARG A 1 182 ? 23.875 12.887 50.973 1.00 20.11 181 ARG A O 1
ATOM 1486 N N . GLN A 1 183 ? 21.844 13.274 50.194 1.00 20.87 182 GLN A N 1
ATOM 1487 C CA . GLN A 1 183 ? 21.518 11.842 50.076 1.00 21.56 182 GLN A CA 1
ATOM 1488 C C . GLN A 1 183 ? 22.166 11.176 48.848 1.00 22.29 182 GLN A C 1
ATOM 1489 O O . GLN A 1 183 ? 22.252 9.958 48.784 1.00 22.56 182 GLN A O 1
ATOM 1495 N N . ASN A 1 184 ? 22.591 11.981 47.871 1.00 22.98 183 ASN A N 1
ATOM 1496 C CA . ASN A 1 184 ? 23.289 11.482 46.680 1.00 23.12 183 ASN A CA 1
ATOM 1497 C C . ASN A 1 184 ? 24.792 11.566 46.857 1.00 22.95 183 ASN A C 1
ATOM 1498 O O . ASN A 1 184 ? 25.496 10.678 46.447 1.00 22.06 183 ASN A O 1
ATOM 1503 N N . THR A 1 185 ? 25.263 12.659 47.451 1.00 23.18 184 THR A N 1
ATOM 1504 C CA . THR A 1 185 ? 26.694 12.954 47.539 1.00 23.60 184 THR A CA 1
ATOM 1505 C C . THR A 1 185 ? 27.379 12.645 48.867 1.00 23.30 184 THR A C 1
ATOM 1506 O O . THR A 1 185 ? 28.576 12.434 48.873 1.00 22.64 184 THR A O 1
ATOM 1510 N N . GLY A 1 186 ? 26.639 12.709 49.977 1.00 23.46 185 GLY A N 1
ATOM 1511 C CA . GLY A 1 186 ? 27.216 12.690 51.326 1.00 23.13 185 GLY A CA 1
ATOM 1512 C C . GLY A 1 186 ? 27.618 14.079 51.816 1.00 23.21 185 GLY A C 1
ATOM 1513 O O . GLY A 1 186 ? 27.785 14.289 53.033 1.00 22.72 185 GLY A O 1
ATOM 1514 N N . GLU A 1 187 ? 27.773 15.029 50.883 1.00 23.16 186 GLU A N 1
ATOM 1515 C CA . GLU A 1 187 ? 28.287 16.353 51.208 1.00 23.90 186 GLU A CA 1
ATOM 1516 C C . GLU A 1 187 ? 27.123 17.312 51.503 1.00 23.46 186 GLU A C 1
ATOM 1517 O O . GLU A 1 187 ? 26.174 17.416 50.715 1.00 23.00 186 GLU A O 1
ATOM 1523 N N . LYS A 1 188 ? 27.201 17.983 52.651 1.00 23.20 187 LYS A N 1
ATOM 1524 C CA . LYS A 1 188 ? 26.277 19.037 53.003 1.00 23.89 187 LYS A CA 1
ATOM 1525 C C . LYS A 1 188 ? 26.779 20.394 52.493 1.00 23.15 187 LYS A C 1
ATOM 1526 O O . LYS A 1 188 ? 27.695 20.976 53.103 1.00 22.24 187 LYS A O 1
ATOM 1532 N N . LEU A 1 189 ? 26.148 20.907 51.414 1.00 22.44 188 LEU A N 1
ATOM 1533 C CA . LEU A 1 189 ? 26.650 22.119 50.743 1.00 21.75 188 LEU A CA 1
ATOM 1534 C C . LEU A 1 189 ? 25.842 23.360 51.114 1.00 20.61 188 LEU A C 1
ATOM 1535 O O . LEU A 1 189 ? 24.621 23.267 51.325 1.00 20.88 188 LEU A O 1
ATOM 1540 N N . PRO A 1 190 ? 26.518 24.534 51.150 1.00 19.47 189 PRO A N 1
ATOM 1541 C CA . PRO A 1 190 ? 25.878 25.825 51.347 1.00 18.63 189 PRO A CA 1
ATOM 1542 C C . PRO A 1 190 ? 24.986 26.236 50.163 1.00 18.75 189 PRO A C 1
ATOM 1543 O O . PRO A 1 190 ? 25.225 25.828 49.011 1.00 17.25 189 PRO A O 1
ATOM 1547 N N . PHE A 1 191 ? 23.971 27.059 50.457 1.00 18.93 190 PHE A N 1
ATOM 1548 C CA . PHE A 1 191 ? 22.995 27.472 49.475 1.00 18.47 190 PHE A CA 1
ATOM 1549 C C . PHE A 1 191 ? 23.071 28.986 49.324 1.00 18.96 190 PHE A C 1
ATOM 1550 O O . PHE A 1 191 ? 23.019 29.728 50.316 1.00 18.41 190 PHE A O 1
ATOM 1558 N N . PHE A 1 192 ? 23.222 29.408 48.065 1.00 19.55 191 PHE A N 1
ATOM 1559 C CA . PHE A 1 192 ? 23.283 30.800 47.649 1.00 19.63 191 PHE A CA 1
ATOM 1560 C C . PHE A 1 192 ? 22.219 31.092 46.593 1.00 19.51 191 PHE A C 1
ATOM 1561 O O . PHE A 1 192 ? 22.013 30.298 45.668 1.00 20.54 191 PHE A O 1
ATOM 1569 N N . ILE A 1 193 ? 21.551 32.226 46.750 1.00 18.66 192 ILE A N 1
ATOM 1570 C CA . ILE A 1 193 ? 20.702 32.810 45.724 1.00 18.01 192 ILE A CA 1
ATOM 1571 C C . ILE A 1 193 ? 21.497 33.856 44.982 1.00 18.10 192 ILE A C 1
ATOM 1572 O O . ILE A 1 193 ? 22.120 34.743 45.588 1.00 17.79 192 ILE A O 1
ATOM 1577 N N . ALA A 1 194 ? 21.546 33.725 43.665 1.00 17.93 193 ALA A N 1
ATOM 1578 C CA . ALA A 1 194 ? 22.244 34.697 42.842 1.00 17.65 193 ALA A CA 1
ATOM 1579 C C . ALA A 1 194 ? 21.143 35.601 42.312 1.00 17.98 193 ALA A C 1
ATOM 1580 O O . ALA A 1 194 ? 20.486 35.273 41.323 1.00 18.67 193 ALA A O 1
ATOM 1582 N N . GLY A 1 195 ? 20.899 36.714 42.995 1.00 17.88 194 GLY A N 1
ATOM 1583 C CA . GLY A 1 195 ? 19.801 37.585 42.650 1.00 17.97 194 GLY A CA 1
ATOM 1584 C C . GLY A 1 195 ? 20.142 38.748 41.732 1.00 18.61 194 GLY A C 1
ATOM 1585 O O . GLY A 1 195 ? 21.199 39.411 41.904 1.00 17.62 194 GLY A O 1
ATOM 1586 N N . ALA A 1 196 ? 19.236 39.025 40.784 1.00 18.15 195 ALA A N 1
ATOM 1587 C CA . ALA A 1 196 ? 19.303 40.232 39.959 1.00 18.28 195 ALA A CA 1
ATOM 1588 C C . ALA A 1 196 ? 17.924 40.813 39.902 1.00 19.39 195 ALA A C 1
ATOM 1589 O O . ALA A 1 196 ? 16.958 40.075 39.960 1.00 17.86 195 ALA A O 1
ATOM 1591 N N . THR A 1 197 ? 17.824 42.141 39.825 1.00 20.11 196 THR A N 1
ATOM 1592 C CA . THR A 1 197 ? 16.533 42.779 39.805 1.00 20.80 196 THR A CA 1
ATOM 1593 C C . THR A 1 197 ? 16.216 43.478 38.498 1.00 22.76 196 THR A C 1
ATOM 1594 O O . THR A 1 197 ? 17.089 43.772 37.667 1.00 23.61 196 THR A O 1
ATOM 1598 N N . LYS A 1 198 ? 14.923 43.714 38.338 1.00 25.35 197 LYS A N 1
ATOM 1599 C CA . LYS A 1 198 ? 14.377 44.382 37.181 1.00 26.75 197 LYS A CA 1
ATOM 1600 C C . LYS A 1 198 ? 14.328 45.884 37.341 1.00 27.27 197 LYS A C 1
ATOM 1601 O O . LYS A 1 198 ? 13.707 46.505 36.565 1.00 27.42 197 LYS A O 1
ATOM 1607 N N . GLN A 1 199 ? 15.021 46.467 38.325 1.00 28.63 198 GLN A N 1
ATOM 1608 C CA . GLN A 1 199 ? 15.097 47.913 38.466 1.00 28.31 198 GLN A CA 1
ATOM 1609 C C . GLN A 1 199 ? 15.799 48.396 37.232 1.00 29.38 198 GLN A C 1
ATOM 1610 O O . GLN A 1 199 ? 16.356 47.605 36.469 1.00 31.28 198 GLN A O 1
ATOM 1616 N N . THR A 1 200 ? 15.803 49.705 37.027 1.00 30.19 199 THR A N 1
ATOM 1617 C CA . THR A 1 200 ? 16.337 50.268 35.783 1.00 29.68 199 THR A CA 1
ATOM 1618 C C . THR A 1 200 ? 17.884 50.174 35.623 1.00 28.56 199 THR A C 1
ATOM 1619 O O . THR A 1 200 ? 18.377 50.079 34.504 1.00 28.37 199 THR A O 1
ATOM 1623 N N . GLU A 1 201 ? 18.641 50.271 36.727 1.00 27.07 200 GLU A N 1
ATOM 1624 C CA . GLU A 1 201 ? 19.975 49.664 36.824 1.00 24.41 200 GLU A CA 1
ATOM 1625 C C . GLU A 1 201 ? 19.771 48.479 37.749 1.00 23.24 200 GLU A C 1
ATOM 1626 O O . GLU A 1 201 ? 19.420 48.656 38.894 1.00 22.70 200 GLU A O 1
ATOM 1632 N N . PRO A 1 202 ? 19.919 47.258 37.237 1.00 22.31 201 PRO A N 1
ATOM 1633 C CA . PRO A 1 202 ? 19.698 46.099 38.067 1.00 22.87 201 PRO A CA 1
ATOM 1634 C C . PRO A 1 202 ? 20.600 46.054 39.306 1.00 22.71 201 PRO A C 1
ATOM 1635 O O . PRO A 1 202 ? 21.772 46.374 39.234 1.00 23.45 201 PRO A O 1
ATOM 1639 N N . ASP A 1 203 ? 20.012 45.674 40.423 1.00 22.82 202 ASP A N 1
ATOM 1640 C CA . ASP A 1 203 ? 20.720 45.361 41.660 1.00 23.86 202 ASP A CA 1
ATOM 1641 C C . ASP A 1 203 ? 21.215 43.941 41.537 1.00 23.09 202 ASP A C 1
ATOM 1642 O O . ASP A 1 203 ? 20.422 43.074 41.245 1.00 24.28 202 ASP A O 1
ATOM 1647 N N . ILE A 1 204 ? 22.495 43.686 41.760 1.00 22.44 203 ILE A N 1
ATOM 1648 C CA . ILE A 1 204 ? 23.014 42.315 41.813 1.00 21.62 203 ILE A CA 1
ATOM 1649 C C . ILE A 1 204 ? 23.656 41.988 43.172 1.00 21.59 203 ILE A C 1
ATOM 1650 O O . ILE A 1 204 ? 24.428 42.825 43.702 1.00 21.56 203 ILE A O 1
ATOM 1655 N N . ARG A 1 205 ? 23.377 40.763 43.675 1.00 20.84 204 ARG A N 1
ATOM 1656 C CA . ARG A 1 205 ? 23.905 40.222 44.938 1.00 20.50 204 ARG A CA 1
ATOM 1657 C C . ARG A 1 205 ? 23.998 38.709 44.885 1.00 20.01 204 ARG A C 1
ATOM 1658 O O . ARG A 1 205 ? 23.109 38.056 44.344 1.00 20.60 204 ARG A O 1
ATOM 1666 N N . ILE A 1 206 ? 25.029 38.159 45.516 1.00 19.57 205 ILE A N 1
ATOM 1667 C CA . ILE A 1 206 ? 25.069 36.756 45.940 1.00 19.13 205 ILE A CA 1
ATOM 1668 C C . ILE A 1 206 ? 24.629 36.695 47.402 1.00 19.69 205 ILE A C 1
ATOM 1669 O O . ILE A 1 206 ? 25.234 37.344 48.251 1.00 22.33 205 ILE A O 1
ATOM 1674 N N . ILE A 1 207 ? 23.560 35.959 47.717 1.00 20.01 206 ILE A N 1
ATOM 1675 C CA . ILE A 1 207 ? 23.052 35.898 49.089 1.00 18.99 206 ILE A CA 1
ATOM 1676 C C . ILE A 1 207 ? 23.170 34.474 49.659 1.00 18.57 206 ILE A C 1
ATOM 1677 O O . ILE A 1 207 ? 22.501 33.560 49.176 1.00 18.78 206 ILE A O 1
ATOM 1682 N N . HIS A 1 208 ? 23.996 34.302 50.691 1.00 17.80 207 HIS A N 1
ATOM 1683 C CA . HIS A 1 208 ? 24.093 33.026 51.430 1.00 17.70 207 HIS A CA 1
ATOM 1684 C C . HIS A 1 208 ? 22.932 32.898 52.428 1.00 17.77 207 HIS A C 1
ATOM 1685 O O . HIS A 1 208 ? 22.766 33.741 53.329 1.00 17.76 207 HIS A O 1
ATOM 1692 N N . VAL A 1 209 ? 22.122 31.858 52.241 1.00 17.74 208 VAL A N 1
ATOM 1693 C CA . VAL A 1 209 ? 21.023 31.517 53.162 1.00 17.57 208 VAL A CA 1
ATOM 1694 C C . VAL A 1 209 ? 21.576 30.467 54.129 1.00 17.91 208 VAL A C 1
ATOM 1695 O O . VAL A 1 209 ? 21.818 29.339 53.737 1.00 18.41 208 VAL A O 1
ATOM 1699 N N . THR A 1 210 ? 21.846 30.857 55.371 1.00 17.57 209 THR A N 1
ATOM 1700 C CA . THR A 1 210 ? 22.608 30.049 56.277 1.00 17.18 209 THR A CA 1
ATOM 1701 C C . THR A 1 210 ? 21.850 28.832 56.821 1.00 17.45 209 THR A C 1
ATOM 1702 O O . THR A 1 210 ? 20.647 28.764 56.771 1.00 16.30 209 THR A O 1
ATOM 1706 N N . ASP A 1 211 ? 22.598 27.842 57.303 1.00 18.89 210 ASP A N 1
ATOM 1707 C CA . ASP A 1 211 ? 22.015 26.538 57.634 1.00 19.90 210 ASP A CA 1
ATOM 1708 C C . ASP A 1 211 ? 21.026 26.580 58.806 1.00 20.08 210 ASP A C 1
ATOM 1709 O O . ASP A 1 211 ? 20.172 25.718 58.888 1.00 20.32 210 ASP A O 1
ATOM 1714 N N . ASN A 1 212 ? 21.120 27.569 59.697 1.00 20.79 211 ASN A N 1
ATOM 1715 C CA . ASN A 1 212 ? 20.061 27.772 60.745 1.00 21.52 211 ASN A CA 1
ATOM 1716 C C . ASN A 1 212 ? 18.664 28.036 60.218 1.00 20.58 211 ASN A C 1
ATOM 1717 O O . ASN A 1 212 ? 17.693 27.621 60.820 1.00 19.96 211 ASN A O 1
ATOM 1722 N N . TYR A 1 213 ? 18.589 28.768 59.114 1.00 20.78 212 TYR A N 1
ATOM 1723 C CA . TYR A 1 213 ? 17.327 29.088 58.448 1.00 20.57 212 TYR A CA 1
ATOM 1724 C C . TYR A 1 213 ? 16.841 27.881 57.625 1.00 20.98 212 TYR A C 1
ATOM 1725 O O . TYR A 1 213 ? 15.634 27.555 57.632 1.00 20.68 212 TYR A O 1
ATOM 1734 N N . LEU A 1 214 ? 17.787 27.182 56.967 1.00 20.74 213 LEU A N 1
ATOM 1735 C CA . LEU A 1 214 ? 17.458 25.990 56.208 1.00 20.44 213 LEU A CA 1
ATOM 1736 C C . LEU A 1 214 ? 16.899 24.946 57.160 1.00 21.44 213 LEU A C 1
ATOM 1737 O O . LEU A 1 214 ? 15.899 24.317 56.841 1.00 21.85 213 LEU A O 1
ATOM 1742 N N . GLN A 1 215 ? 17.533 24.784 58.327 1.00 22.01 214 GLN A N 1
ATOM 1743 C CA . GLN A 1 215 ? 17.081 23.821 59.347 1.00 22.68 214 GLN A C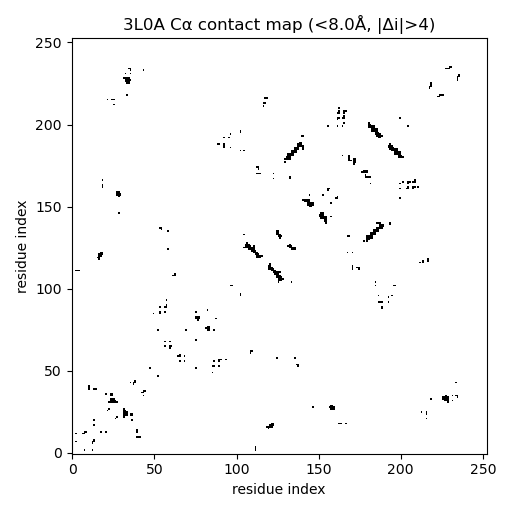A 1
ATOM 1744 C C . GLN A 1 215 ? 15.682 24.104 59.849 1.00 22.93 214 GLN A C 1
ATOM 1745 O O . GLN A 1 215 ? 14.906 23.166 59.999 1.00 22.80 214 GLN A O 1
ATOM 1747 N N . GLU A 1 216 ? 15.363 25.366 60.143 1.00 24.02 215 GLU A N 1
ATOM 1748 C CA . GLU A 1 216 ? 14.009 25.707 60.638 1.00 25.50 215 GLU A CA 1
ATOM 1749 C C . GLU A 1 216 ? 12.931 25.447 59.581 1.00 25.84 215 GLU A C 1
ATOM 1750 O O . GLU A 1 216 ? 11.802 25.084 59.920 1.00 26.87 215 GLU A O 1
ATOM 1753 N N . ALA A 1 217 ? 13.277 25.626 58.305 1.00 26.23 216 ALA A N 1
ATOM 1754 C CA . ALA A 1 217 ? 12.321 25.430 57.203 1.00 26.09 216 ALA A CA 1
ATOM 1755 C C . ALA A 1 217 ? 12.125 23.954 56.854 1.00 26.28 216 ALA A C 1
ATOM 1756 O O . ALA A 1 217 ? 11.023 23.564 56.463 1.00 25.32 216 ALA A O 1
ATOM 1758 N N . LEU A 1 218 ? 13.194 23.145 56.964 1.00 26.66 217 LEU A N 1
ATOM 1759 C CA . LEU A 1 218 ? 13.097 21.704 56.685 1.00 26.85 217 LEU A CA 1
ATOM 1760 C C . LEU A 1 218 ? 12.226 21.073 57.750 1.00 27.65 217 LEU A C 1
ATOM 1761 O O . LEU A 1 218 ? 11.539 20.089 57.485 1.00 27.66 217 LEU A O 1
ATOM 1766 N N . HIS A 1 219 ? 12.254 21.668 58.943 1.00 28.89 218 HIS A N 1
ATOM 1767 C CA . HIS A 1 219 ? 11.382 21.273 60.052 1.00 30.19 218 HIS A CA 1
ATOM 1768 C C . HIS A 1 219 ? 9.911 21.523 59.715 1.00 30.72 218 HIS A C 1
ATOM 1769 O O . HIS A 1 219 ? 9.102 20.612 59.791 1.00 30.57 218 HIS A O 1
ATOM 1784 N N . VAL A 1 221 ? 8.575 21.785 56.836 1.00 29.71 220 VAL A N 1
ATOM 1785 C CA . VAL A 1 221 ? 8.238 20.822 55.784 1.00 28.38 220 VAL A CA 1
ATOM 1786 C C . VAL A 1 221 ? 7.807 19.508 56.405 1.00 27.79 220 VAL A C 1
ATOM 1787 O O . VAL A 1 221 ? 6.743 18.979 56.063 1.00 26.75 220 VAL A O 1
ATOM 1791 N N . GLU A 1 222 ? 8.626 19.016 57.335 1.00 27.11 221 GLU A N 1
ATOM 1792 C CA . GLU A 1 222 ? 8.314 17.803 58.094 1.00 27.22 221 GLU A CA 1
ATOM 1793 C C . GLU A 1 222 ? 6.956 17.844 58.777 1.00 27.02 221 GLU A C 1
ATOM 1794 O O . GLU A 1 222 ? 6.250 16.839 58.758 1.00 26.48 221 GLU A O 1
ATOM 1808 N N . ASN A 1 224 ? 4.238 19.597 58.008 1.00 28.00 223 ASN A N 1
ATOM 1809 C CA . ASN A 1 224 ? 3.136 19.708 57.048 1.00 27.48 223 ASN A CA 1
ATOM 1810 C C . ASN A 1 224 ? 2.980 18.518 56.118 1.00 27.24 223 ASN A C 1
ATOM 1811 O O . ASN A 1 224 ? 1.897 18.328 55.571 1.00 27.74 223 ASN A O 1
ATOM 1824 N N . PRO A 1 226 ? 2.677 15.179 56.422 1.00 27.98 225 PRO A N 1
ATOM 1825 C CA . PRO A 1 226 ? 1.640 14.142 56.604 1.00 28.29 225 PRO A CA 1
ATOM 1826 C C . PRO A 1 226 ? 0.267 14.575 56.049 1.00 28.23 225 PRO A C 1
ATOM 1827 O O . PRO A 1 226 ? -0.354 13.834 55.292 1.00 27.59 225 PRO A O 1
ATOM 1831 N N . ARG A 1 227 ? -0.173 15.780 56.383 1.00 28.46 226 ARG A N 1
ATOM 1832 C CA . ARG A 1 227 ? -1.433 16.284 55.838 1.00 29.06 226 ARG A CA 1
ATOM 1833 C C . ARG A 1 227 ? -1.433 16.322 54.301 1.00 29.36 226 ARG A C 1
ATOM 1834 O O . ARG A 1 227 ? -2.424 15.919 53.674 1.00 29.45 226 ARG A O 1
ATOM 1842 N N . ILE A 1 228 ? -0.337 16.829 53.715 1.00 29.18 227 ILE A N 1
ATOM 1843 C CA . ILE A 1 228 ? -0.122 16.803 52.262 1.00 28.74 227 ILE A CA 1
ATOM 1844 C C . ILE A 1 228 ? -0.269 15.359 51.748 1.00 28.97 227 ILE A C 1
ATOM 1845 O O . ILE A 1 228 ? -1.098 15.086 50.887 1.00 28.58 227 ILE A O 1
ATOM 1850 N N . LEU A 1 229 ? 0.505 14.426 52.284 1.00 29.58 228 LEU A N 1
ATOM 1851 C CA . LEU A 1 229 ? 0.427 13.044 51.792 1.00 30.24 228 LEU A CA 1
ATOM 1852 C C . LEU A 1 229 ? -0.991 12.463 51.829 1.00 30.09 228 LEU A C 1
ATOM 1853 O O . LEU A 1 229 ? -1.404 11.742 50.910 1.00 29.60 228 LEU A O 1
ATOM 1858 N N . ARG A 1 230 ? -1.748 12.787 52.869 1.00 30.48 229 ARG A N 1
ATOM 1859 C CA A ARG A 1 230 ? -3.140 12.329 52.992 0.50 30.56 229 ARG A CA 1
ATOM 1860 C CA B ARG A 1 230 ? -3.104 12.263 52.944 0.50 30.60 229 ARG A CA 1
ATOM 1861 C C . ARG A 1 230 ? -3.949 12.845 51.804 1.00 30.75 229 ARG A C 1
ATOM 1862 O O . ARG A 1 230 ? -4.648 12.092 51.129 1.00 30.60 229 ARG A O 1
ATOM 1877 N N . VAL A 1 231 ? -3.830 14.148 51.527 1.00 31.30 230 VAL A N 1
ATOM 1878 C CA . VAL A 1 231 ? -4.610 14.755 50.436 1.00 31.81 230 VAL A CA 1
ATOM 1879 C C . VAL A 1 231 ? -4.258 14.200 49.013 1.00 32.66 230 VAL A C 1
ATOM 1880 O O . VAL A 1 231 ? -5.153 13.836 48.242 1.00 32.97 230 VAL A O 1
ATOM 1884 N N . LYS A 1 232 ? -2.969 14.122 48.682 1.00 33.37 231 LYS A N 1
ATOM 1885 C CA . LYS A 1 232 ? -2.516 13.597 47.384 1.00 33.80 231 LYS A CA 1
ATOM 1886 C C . LYS A 1 232 ? -2.923 12.149 47.147 1.00 33.82 231 LYS A C 1
ATOM 1887 O O . LYS A 1 232 ? -3.045 11.737 46.004 1.00 33.43 231 LYS A O 1
ATOM 1893 N N . ASN A 1 233 ? -3.131 11.388 48.216 1.00 34.05 232 ASN A N 1
ATOM 1894 C CA . ASN A 1 233 ? -3.496 9.968 48.087 1.00 34.66 232 ASN A CA 1
ATOM 1895 C C . ASN A 1 233 ? -4.997 9.677 48.126 1.00 34.62 232 ASN A C 1
ATOM 1896 O O . ASN A 1 233 ? -5.393 8.535 48.272 1.00 34.58 232 ASN A O 1
ATOM 1901 N N . GLY A 1 234 ? -5.830 10.707 48.007 1.00 35.35 233 GLY A N 1
ATOM 1902 C CA . GLY A 1 234 ? -7.288 10.522 47.929 1.00 35.35 233 GLY A CA 1
ATOM 1903 C C . GLY A 1 234 ? -7.923 10.049 49.226 1.00 35.29 233 GLY A C 1
ATOM 1904 O O . GLY A 1 234 ? -9.063 9.546 49.231 1.00 35.29 233 GLY A O 1
ATOM 1905 N N . GLU A 1 235 ? -7.185 10.233 50.321 1.00 34.87 234 GLU A N 1
ATOM 1906 C CA . GLU A 1 235 ? -7.555 9.731 51.646 1.00 34.52 234 GLU A CA 1
ATOM 1907 C C . GLU A 1 235 ? -8.394 10.788 52.369 1.00 34.03 234 GLU A C 1
ATOM 1908 O O . GLU A 1 235 ? -9.156 10.461 53.278 1.00 33.46 234 GLU A O 1
ATOM 1914 N N . VAL A 1 236 ? -8.251 12.050 51.960 1.00 33.12 235 VAL A N 1
ATOM 1915 C CA . VAL A 1 236 ? -9.151 13.113 52.414 1.00 33.01 235 VAL A CA 1
ATOM 1916 C C . VAL A 1 236 ? -9.418 14.119 51.303 1.00 32.55 235 VAL A C 1
ATOM 1917 O O . VAL A 1 236 ? -8.574 14.323 50.420 1.00 32.68 235 VAL A O 1
ATOM 1921 N N . GLU A 1 237 ? -10.592 14.753 51.379 1.00 31.83 236 GLU A N 1
ATOM 1922 C CA . GLU A 1 237 ? -10.982 15.791 50.443 1.00 30.95 236 GLU A CA 1
ATOM 1923 C C . GLU A 1 237 ? -10.118 17.059 50.703 1.00 30.47 236 GLU A C 1
ATOM 1924 O O . GLU A 1 237 ? -10.009 17.538 51.845 1.00 30.20 236 GLU A O 1
ATOM 1926 N N . PRO A 1 238 ? -9.494 17.603 49.639 1.00 29.87 237 PRO A N 1
ATOM 1927 C CA . PRO A 1 238 ? -8.697 18.838 49.741 1.00 29.58 237 PRO A CA 1
ATOM 1928 C C . PRO A 1 238 ? -9.530 20.065 50.065 1.00 29.03 237 PRO A C 1
ATOM 1929 O O . PRO A 1 238 ? -10.603 20.223 49.513 1.00 28.67 237 PRO A O 1
ATOM 1933 N N . ASP A 1 239 ? -9.032 20.935 50.932 1.00 29.30 238 ASP A N 1
ATOM 1934 C CA . ASP A 1 239 ? -9.695 22.224 51.163 1.00 30.01 238 ASP A CA 1
ATOM 1935 C C . ASP A 1 239 ? -9.451 23.200 50.005 1.00 28.90 238 ASP A C 1
ATOM 1936 O O . ASP A 1 239 ? -8.440 23.139 49.327 1.00 28.68 238 ASP A O 1
ATOM 1941 N N . ARG A 1 240 ? -10.384 24.121 49.820 1.00 28.86 239 ARG A N 1
ATOM 1942 C CA . ARG A 1 240 ? -10.271 25.188 48.832 1.00 28.32 239 ARG A CA 1
ATOM 1943 C C . ARG A 1 240 ? -10.043 26.503 49.535 1.00 28.32 239 ARG A C 1
ATOM 1944 O O . ARG A 1 240 ? -10.791 26.838 50.441 1.00 27.28 239 ARG A O 1
ATOM 1952 N N . CYS A 1 241 ? -9.026 27.266 49.114 1.00 28.72 240 CYS A N 1
ATOM 1953 C CA . CYS A 1 241 ? -8.763 28.560 49.722 1.00 28.31 240 CYS A CA 1
ATOM 1954 C C . CYS A 1 241 ? -9.876 29.499 49.343 1.00 27.88 240 CYS A C 1
ATOM 1955 O O . CYS A 1 241 ? -10.136 30.465 50.045 1.00 28.12 240 CYS A O 1
ATOM 1958 N N . GLU A 1 242 ? -10.522 29.223 48.219 1.00 27.02 241 GLU A N 1
ATOM 1959 C CA . GLU A 1 242 ? -11.568 30.082 47.690 1.00 26.58 241 GLU A CA 1
ATOM 1960 C C . GLU A 1 242 ? -11.062 31.502 47.363 1.00 25.99 241 GLU A C 1
ATOM 1961 O O . GLU A 1 242 ? -11.859 32.411 47.193 1.00 26.03 241 GLU A O 1
ATOM 1967 N N . LEU A 1 243 ? -9.756 31.673 47.230 1.00 26.23 242 LEU A N 1
ATOM 1968 C CA . LEU A 1 243 ? -9.185 32.961 46.896 1.00 26.57 242 LEU A CA 1
ATOM 1969 C C . LEU A 1 243 ? -8.254 32.942 45.667 1.00 26.71 242 LEU A C 1
ATOM 1970 O O . LEU A 1 243 ? -7.611 33.944 45.379 1.00 27.67 242 LEU A O 1
ATOM 1975 N N . CYS A 1 244 ? -8.165 31.817 44.953 1.00 25.85 243 CYS A N 1
ATOM 1976 C CA . CYS A 1 244 ? -7.295 31.702 43.793 1.00 24.88 243 CYS A CA 1
ATOM 1977 C C . CYS A 1 244 ? -8.177 31.531 42.551 1.00 24.75 243 CYS A C 1
ATOM 1978 O O . CYS A 1 244 ? -9.398 31.319 42.643 1.00 25.65 243 CYS A O 1
ATOM 1981 N N . ASP A 1 245 ? -7.573 31.633 41.382 1.00 23.99 244 ASP A N 1
ATOM 1982 C CA . ASP A 1 245 ? -8.303 31.596 40.123 1.00 23.85 244 ASP A CA 1
ATOM 1983 C C . ASP A 1 245 ? -8.944 30.211 39.897 1.00 23.45 244 ASP A C 1
ATOM 1984 O O . ASP A 1 245 ? -10.097 30.112 39.414 1.00 22.56 244 ASP A O 1
ATOM 1989 N N . CYS A 1 246 ? -8.217 29.154 40.272 1.00 23.31 245 CYS A N 1
ATOM 1990 C CA . CYS A 1 246 ? -8.726 27.757 40.175 1.00 23.46 245 CYS A CA 1
ATOM 1991 C C . CYS A 1 246 ? -9.992 27.600 40.995 1.00 22.70 245 CYS A C 1
ATOM 1992 O O . CYS A 1 246 ? -11.006 27.137 40.501 1.00 21.71 245 CYS A O 1
ATOM 1995 N N . CYS A 1 247 ? -9.917 28.029 42.251 1.00 21.95 246 CYS A N 1
ATOM 1996 C CA . CYS A 1 247 ? -11.088 28.038 43.119 1.00 21.49 246 CYS A CA 1
ATOM 1997 C C . CYS A 1 247 ? -12.269 28.768 42.489 1.00 20.61 246 CYS A C 1
ATOM 1998 O O . CYS A 1 247 ? -13.395 28.292 42.538 1.00 19.43 246 CYS A O 1
ATOM 2001 N N . ARG A 1 248 ? -12.006 29.913 41.876 1.00 19.81 247 ARG A N 1
ATOM 2002 C CA . ARG A 1 248 ? -13.074 30.739 41.336 1.00 19.33 247 ARG A CA 1
ATOM 2003 C C . ARG A 1 248 ? -13.685 30.138 40.079 1.00 18.95 247 ARG A C 1
ATOM 2004 O O . ARG A 1 248 ? -14.898 30.198 39.888 1.00 17.76 247 ARG A O 1
ATOM 2012 N N . HIS A 1 249 ? -12.842 29.592 39.215 1.00 19.88 248 HIS A N 1
ATOM 2013 C CA . HIS A 1 249 ? -13.303 28.867 38.021 1.00 20.74 248 HIS A CA 1
ATOM 2014 C C . HIS A 1 249 ? -14.215 27.714 38.360 1.00 19.93 248 HIS A C 1
ATOM 2015 O O . HIS A 1 249 ? -15.171 27.448 37.664 1.00 19.24 248 HIS A O 1
ATOM 2022 N N . ASN A 1 250 ? -13.886 27.020 39.442 1.00 19.36 249 ASN A N 1
ATOM 2023 C CA . ASN A 1 250 ? -14.617 25.820 39.852 1.00 18.52 249 ASN A CA 1
ATOM 2024 C C . ASN A 1 250 ? -15.801 26.016 40.807 1.00 18.02 249 ASN A C 1
ATOM 2025 O O . ASN A 1 250 ? -16.464 25.059 41.145 1.00 16.06 249 ASN A O 1
ATOM 2030 N N . ARG A 1 251 ? -16.079 27.252 41.240 1.00 17.76 250 ARG A N 1
ATOM 2031 C CA . ARG A 1 251 ? -17.126 27.476 42.216 1.00 18.15 250 ARG A CA 1
ATOM 2032 C C . ARG A 1 251 ? -18.477 27.303 41.594 1.00 18.24 250 ARG A C 1
ATOM 2033 O O . ARG A 1 251 ? -18.683 27.731 40.469 1.00 19.23 250 ARG A O 1
ATOM 2041 N N . VAL A 1 252 ? -19.399 26.695 42.347 1.00 18.68 251 VAL A N 1
ATOM 2042 C CA . VAL A 1 252 ? -20.766 26.461 41.928 1.00 17.54 251 VAL A CA 1
ATOM 2043 C C . VAL A 1 252 ? -21.581 26.900 43.099 1.00 18.47 251 VAL A C 1
ATOM 2044 O O . VAL A 1 252 ? -21.594 26.238 44.136 1.00 18.81 251 VAL A O 1
ATOM 2048 N N . LEU A 1 253 ? -22.259 28.031 42.960 1.00 18.73 252 LEU A N 1
ATOM 2049 C CA . LEU A 1 253 ? -23.002 28.614 44.068 1.00 18.52 252 LEU A CA 1
ATOM 2050 C C . LEU A 1 253 ? -24.303 27.862 44.395 1.00 18.95 252 LEU A C 1
ATOM 2051 O O . LEU A 1 253 ? -25.034 27.433 43.496 1.00 18.54 252 LEU A O 1
ATOM 2056 N N . LYS A 1 254 ? -24.585 27.734 45.687 1.00 18.73 253 LYS A N 1
ATOM 2057 C CA . LYS A 1 254 ? -25.772 27.070 46.153 1.00 19.39 253 LYS A CA 1
ATOM 2058 C C . LYS A 1 254 ? -26.444 27.885 47.250 1.00 19.64 253 LYS A C 1
ATOM 2059 O O . LYS A 1 254 ? -27.612 27.648 47.570 1.00 19.12 253 LYS A O 1
ATOM 2062 N N . LYS A 1 255 ? -25.737 28.886 47.799 1.00 19.83 254 LYS A N 1
ATOM 2063 C CA . LYS A 1 255 ? -26.289 29.654 48.907 1.00 20.57 254 LYS A CA 1
ATOM 2064 C C . LYS A 1 255 ? -25.739 31.058 48.973 1.00 19.73 254 LYS A C 1
ATOM 2065 O O . LYS A 1 255 ? -24.638 31.319 48.486 1.00 21.39 254 LYS A O 1
ATOM 2071 N N . PRO A 1 256 ? -26.517 31.977 49.525 1.00 19.04 255 PRO A N 1
ATOM 2072 C CA . PRO A 1 256 ? -26.078 33.348 49.713 1.00 18.60 255 PRO A CA 1
ATOM 2073 C C . PRO A 1 256 ? -25.070 33.476 50.824 1.00 19.03 255 PRO A C 1
ATOM 2074 O O . PRO A 1 256 ? -25.251 32.832 51.845 1.00 20.03 255 PRO A O 1
ATOM 2078 N N . ILE A 1 257 ? -24.001 34.264 50.630 1.00 18.62 256 ILE A N 1
ATOM 2079 C CA . ILE A 1 257 ? -23.245 34.770 51.762 1.00 18.14 256 ILE A CA 1
ATOM 2080 C C . ILE A 1 257 ? -23.859 36.063 52.311 1.00 18.64 256 ILE A C 1
ATOM 2081 O O . ILE A 1 257 ? -24.908 36.521 51.839 1.00 20.45 256 ILE A O 1
ATOM 2086 N N . SER A 1 258 ? -23.268 36.599 53.378 1.00 18.54 257 SER A N 1
ATOM 2087 C CA . SER A 1 258 ? -23.728 37.845 53.996 1.00 18.04 257 SER A CA 1
ATOM 2088 C C . SER A 1 258 ? -22.472 38.636 54.340 1.00 18.11 257 SER A C 1
ATOM 2089 O O . SER A 1 258 ? -21.375 38.157 54.070 1.00 19.44 257 SER A O 1
ATOM 2092 N N . ILE A 1 259 ? -22.612 39.787 54.997 1.00 17.94 258 ILE A N 1
ATOM 2093 C CA . ILE A 1 259 ? -21.427 40.574 55.490 1.00 18.22 258 ILE A CA 1
ATOM 2094 C C . ILE A 1 259 ? -20.603 39.784 56.505 1.00 17.83 258 ILE A C 1
ATOM 2095 O O . ILE A 1 259 ? -19.377 39.903 56.494 1.00 15.52 258 ILE A O 1
ATOM 2108 N N . ASP A 1 261 ? -19.772 36.756 56.443 1.00 20.74 260 ASP A N 1
ATOM 2109 C CA . ASP A 1 261 ? -18.815 35.980 55.641 1.00 22.06 260 ASP A CA 1
ATOM 2110 C C . ASP A 1 261 ? -17.630 36.796 55.151 1.00 22.64 260 ASP A C 1
ATOM 2111 O O . ASP A 1 261 ? -16.528 36.283 55.061 1.00 24.21 260 ASP A O 1
ATOM 2116 N N . LEU A 1 262 ? -17.850 38.062 54.827 1.00 23.56 261 LEU A N 1
ATOM 2117 C CA . LEU A 1 262 ? -16.744 38.933 54.368 1.00 24.20 261 LEU A CA 1
ATOM 2118 C C . LEU A 1 262 ? -15.798 39.355 55.500 1.00 25.06 261 LEU A C 1
ATOM 2119 O O . LEU A 1 262 ? -14.615 39.543 55.239 1.00 25.40 261 LEU A O 1
ATOM 2124 N N . THR A 1 263 ? -16.321 39.547 56.720 1.00 26.48 262 THR A N 1
ATOM 2125 C CA . THR A 1 263 ? -15.513 40.016 57.868 1.00 27.97 262 THR A CA 1
ATOM 2126 C C . THR A 1 263 ? -15.057 38.903 58.819 1.00 29.88 262 THR A C 1
ATOM 2127 O O . THR A 1 263 ? -14.384 39.192 59.814 1.00 30.22 262 THR A O 1
ATOM 2131 N N . ALA A 1 264 ? -15.382 37.649 58.522 1.00 31.38 263 ALA A N 1
ATOM 2132 C CA . ALA A 1 264 ? -14.961 36.544 59.388 1.00 33.08 263 ALA A CA 1
ATOM 2133 C C . ALA A 1 264 ? -13.454 36.619 59.660 1.00 34.79 263 ALA A C 1
ATOM 2134 O O . ALA A 1 264 ? -12.686 36.717 58.733 1.00 34.63 263 ALA A O 1
ATOM 2136 N N . GLY A 1 265 ? -13.055 36.598 60.935 1.00 37.62 264 GLY A N 1
ATOM 2137 C CA . GLY A 1 265 ? -11.638 36.511 61.322 1.00 40.24 264 GLY A CA 1
ATOM 2138 C C . GLY A 1 265 ? -10.889 37.824 61.556 1.00 42.51 264 GLY A C 1
ATOM 2139 O O . GLY A 1 265 ? -9.646 37.833 61.576 1.00 43.24 264 GLY A O 1
ATOM 2140 N N . ILE A 1 266 ? -11.630 38.923 61.763 1.00 44.78 265 ILE A N 1
ATOM 2141 C CA . ILE A 1 266 ? -11.035 40.291 61.875 1.00 46.34 265 ILE A CA 1
ATOM 2142 C C . ILE A 1 266 ? -10.972 40.959 60.472 1.00 47.08 265 ILE A C 1
ATOM 2143 O O . ILE A 1 266 ? -11.916 41.652 60.046 1.00 47.47 265 ILE A O 1
#

Radius of gyration: 19.7 Å; Cα contacts (8 Å, |Δi|>4): 342; chains: 1; bounding box: 60×46×50 Å